Protein AF-A0AA89ALA4-F1 (afdb_monomer)

Foldseek 3Di:
DVVVVVVVVVVCVCLVVLVLLVVCCVVPVVCVPVPADDDPDPDPDDDDPDDPVVVVSVRSVRSSVVSNVVVVVVVVDDPDDQFPFWQAWLAFCDPPQQPPVLCPPPPPDDPDGDSHTDGVDDPDLVDDIDTDTDGDPDPDDPPPDPPQDQRQWDKDWDWAFPDPVPVPPCSVVNVPNDDDCVRTDTPDIDDIGGDDHD

Organism: NCBI:txid1293975

Radius of gyration: 23.89 Å; Cα contacts (8 Å, |Δi|>4): 200; chains: 1; bounding box: 53×40×68 Å

Structure (mmCIF, N/CA/C/O backbone):
data_AF-A0AA89ALA4-F1
#
_entry.id   AF-A0AA89ALA4-F1
#
loop_
_atom_site.group_PDB
_atom_site.id
_atom_site.type_symbol
_atom_site.label_atom_id
_atom_site.label_alt_id
_atom_site.label_comp_id
_atom_site.label_asym_id
_atom_site.label_entity_id
_atom_site.label_seq_id
_atom_site.pdbx_PDB_ins_code
_atom_site.Cartn_x
_atom_site.Cartn_y
_atom_site.Cartn_z
_atom_site.occupancy
_atom_site.B_iso_or_equiv
_atom_site.auth_seq_id
_atom_site.auth_comp_id
_atom_site.auth_asym_id
_atom_site.auth_atom_id
_atom_site.pdbx_PDB_model_num
ATOM 1 N N . MET A 1 1 ? -27.689 23.279 36.473 1.00 52.69 1 MET A N 1
ATOM 2 C CA . MET A 1 1 ? -27.572 21.815 36.695 1.00 52.69 1 MET A CA 1
ATOM 3 C C . MET A 1 1 ? -28.121 20.966 35.543 1.00 52.69 1 MET A C 1
ATOM 5 O O . MET A 1 1 ? -27.541 19.923 35.288 1.00 52.69 1 MET A O 1
ATOM 9 N N . LEU A 1 2 ? -29.149 21.403 34.801 1.00 54.41 2 LEU A N 1
ATOM 10 C CA . LEU A 1 2 ? -29.749 20.632 33.692 1.00 54.41 2 LEU A CA 1
ATOM 11 C C . LEU A 1 2 ? -28.808 20.348 32.497 1.00 54.41 2 LEU A C 1
ATOM 13 O O . LEU A 1 2 ? -28.824 19.237 31.977 1.00 54.41 2 LEU A O 1
ATOM 17 N N . CYS A 1 3 ? -27.930 21.285 32.103 1.00 57.34 3 CYS A N 1
ATOM 18 C CA . CYS A 1 3 ? -27.013 21.071 30.967 1.00 57.34 3 CYS A CA 1
ATOM 19 C C . CYS A 1 3 ? -26.032 19.906 31.167 1.00 57.34 3 CYS A C 1
ATOM 21 O O . CYS A 1 3 ? -25.772 19.161 30.230 1.00 57.34 3 CYS A O 1
ATOM 23 N N . ASN A 1 4 ? -25.500 19.719 32.379 1.00 58.22 4 ASN A N 1
ATOM 24 C CA . ASN A 1 4 ? -24.517 18.658 32.632 1.00 58.22 4 ASN A CA 1
ATOM 25 C C . ASN A 1 4 ? -25.150 17.265 32.568 1.00 58.22 4 ASN A C 1
ATOM 27 O O . ASN A 1 4 ? -24.532 16.319 32.091 1.00 58.22 4 ASN A O 1
ATOM 31 N N . TRP A 1 5 ? -26.402 17.152 33.010 1.00 59.03 5 TRP A N 1
ATOM 32 C CA . TRP A 1 5 ? -27.137 15.893 32.992 1.00 59.03 5 TRP A CA 1
ATOM 33 C C . TRP A 1 5 ? -27.499 15.469 31.565 1.00 59.03 5 TRP A C 1
ATOM 35 O O . TRP A 1 5 ? -27.373 14.299 31.206 1.00 59.03 5 TRP A O 1
ATOM 45 N N . PHE A 1 6 ? -27.865 16.442 30.727 1.00 65.38 6 PHE A N 1
ATOM 46 C CA . PHE A 1 6 ? -28.148 16.227 29.308 1.00 65.38 6 PHE A CA 1
ATOM 47 C C . PHE A 1 6 ? -26.895 15.818 28.514 1.00 65.38 6 PHE A C 1
ATOM 49 O O . PHE A 1 6 ? -26.939 14.914 27.685 1.00 65.38 6 PHE A O 1
ATOM 56 N N . LEU A 1 7 ? -25.743 16.433 28.804 1.00 67.12 7 LEU A N 1
ATOM 57 C CA . LEU A 1 7 ? -24.467 16.068 28.175 1.00 67.12 7 LEU A CA 1
ATOM 58 C C . LEU A 1 7 ? -23.991 14.667 28.587 1.00 67.12 7 LEU A C 1
ATOM 60 O O . LEU A 1 7 ? -23.498 13.914 27.747 1.00 67.12 7 LEU A O 1
ATOM 64 N N . LEU A 1 8 ? -24.169 14.294 29.858 1.00 70.94 8 LEU A N 1
ATOM 65 C CA . LEU A 1 8 ? -23.830 12.960 30.364 1.00 70.94 8 LEU A CA 1
ATOM 66 C C . LEU A 1 8 ? -24.700 11.868 29.732 1.00 70.94 8 LEU A C 1
ATOM 68 O O . LEU A 1 8 ? -24.173 10.846 29.296 1.00 70.94 8 LEU A O 1
ATOM 72 N N . THR A 1 9 ? -26.010 12.095 29.630 1.00 75.25 9 THR A N 1
ATOM 73 C CA . THR A 1 9 ? -26.940 11.140 29.001 1.00 75.25 9 THR A CA 1
ATOM 74 C C . THR A 1 9 ? -26.683 10.985 27.507 1.00 75.25 9 THR A C 1
ATOM 76 O O . THR A 1 9 ? -26.674 9.862 27.002 1.00 75.25 9 THR A O 1
ATOM 79 N N . LEU A 1 10 ? -26.386 12.080 26.802 1.00 78.44 10 LEU A N 1
ATOM 80 C CA . LEU A 1 10 ? -26.039 12.022 25.385 1.00 78.44 10 LEU A CA 1
ATOM 81 C C . LEU A 1 10 ? -24.727 11.261 25.157 1.00 78.44 10 LEU A C 1
ATOM 83 O O . LEU A 1 10 ? -24.666 10.384 24.298 1.00 78.44 10 LEU A O 1
ATOM 87 N N . ARG A 1 11 ? -23.692 11.534 25.962 1.00 83.38 11 ARG A N 1
ATOM 88 C CA . ARG A 1 11 ? -22.419 10.803 25.893 1.00 83.38 11 ARG A CA 1
ATOM 89 C C . ARG A 1 11 ? -22.619 9.308 26.141 1.00 83.38 11 ARG A C 1
ATOM 91 O O . ARG A 1 11 ? -22.079 8.498 25.392 1.00 83.38 11 ARG A O 1
ATOM 98 N N . PHE A 1 12 ? -23.416 8.947 27.145 1.00 85.81 12 PHE A N 1
ATOM 99 C CA . PHE A 1 12 ? -23.717 7.549 27.445 1.00 85.81 12 PHE A CA 1
ATOM 100 C C . PHE A 1 12 ? -24.392 6.856 26.255 1.00 85.81 12 PHE A C 1
ATOM 102 O O . PHE A 1 12 ? -23.949 5.794 25.831 1.00 85.81 12 PHE A O 1
ATOM 109 N N . ALA A 1 13 ? -25.400 7.492 25.652 1.00 85.44 13 ALA A N 1
ATOM 110 C CA . ALA A 1 13 ? -26.081 6.960 24.475 1.00 85.44 13 ALA A CA 1
ATOM 111 C C . ALA A 1 13 ? -25.138 6.799 23.269 1.00 85.44 13 ALA A C 1
ATOM 113 O O . ALA A 1 13 ? -25.215 5.799 22.558 1.00 85.44 13 ALA A O 1
ATOM 114 N N . VAL A 1 14 ? -24.225 7.745 23.040 1.00 85.88 14 VAL A N 1
ATOM 115 C CA . VAL A 1 14 ? -23.253 7.680 21.935 1.00 85.88 14 VAL A CA 1
ATOM 116 C C . VAL A 1 14 ? -22.287 6.501 22.100 1.00 85.88 14 VAL A C 1
ATOM 118 O O . VAL A 1 14 ? -22.001 5.803 21.123 1.00 85.88 14 VAL A O 1
ATOM 121 N N . ILE A 1 15 ? -21.796 6.277 23.322 1.00 88.81 15 ILE A N 1
ATOM 122 C CA . ILE A 1 15 ? -20.853 5.199 23.652 1.00 88.81 15 ILE A CA 1
ATOM 123 C C . ILE A 1 15 ? -21.559 3.842 23.612 1.00 88.81 15 ILE A C 1
ATOM 125 O O . ILE A 1 15 ? -21.106 2.946 22.903 1.00 88.81 15 ILE A O 1
ATOM 129 N N . ALA A 1 16 ? -22.702 3.715 24.292 1.00 88.25 16 ALA A N 1
ATOM 130 C CA . ALA A 1 16 ? -23.463 2.470 24.382 1.00 88.25 16 ALA A CA 1
ATOM 131 C C . ALA A 1 16 ? -23.904 1.941 23.008 1.00 88.25 16 ALA A C 1
ATOM 133 O O . ALA A 1 16 ? -23.907 0.737 22.779 1.00 88.25 16 ALA A O 1
ATOM 134 N N . ASN A 1 17 ? -24.240 2.840 22.077 1.00 88.50 17 ASN A N 1
ATOM 135 C CA . ASN A 1 17 ? -24.644 2.466 20.719 1.00 88.50 17 ASN A CA 1
ATOM 136 C C . ASN A 1 17 ? -23.465 2.328 19.737 1.00 88.50 17 ASN A C 1
ATOM 138 O O . ASN A 1 17 ? -23.681 2.049 18.558 1.00 88.50 17 ASN A O 1
ATOM 142 N N . GLY A 1 18 ? -22.221 2.552 20.175 1.00 87.88 18 GLY A N 1
ATOM 143 C CA . GLY A 1 18 ? -21.037 2.419 19.323 1.00 87.88 18 GLY A CA 1
ATOM 144 C C . GLY A 1 18 ? -21.030 3.361 18.112 1.00 87.88 18 GLY A C 1
ATOM 145 O O . GLY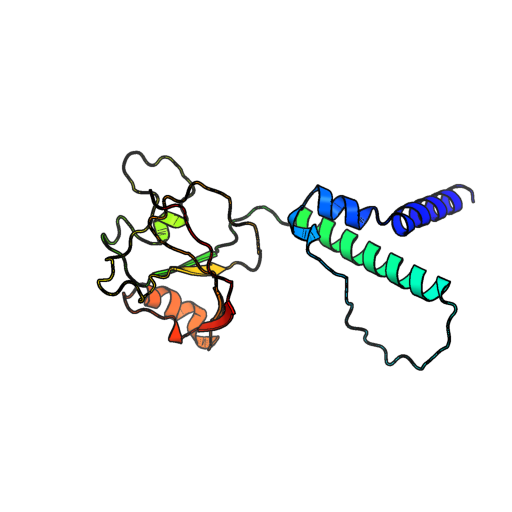 A 1 18 ? -20.494 3.011 17.058 1.00 87.88 18 GLY A O 1
ATOM 146 N N . LEU A 1 19 ? -21.621 4.556 18.227 1.00 89.19 19 LEU A N 1
ATOM 147 C CA . LEU A 1 19 ? -21.852 5.440 17.074 1.00 89.19 19 LEU A CA 1
ATOM 148 C C . LEU A 1 19 ? -20.558 5.857 16.361 1.00 89.19 19 LEU A C 1
ATOM 150 O O . LEU A 1 19 ? -20.543 5.962 15.139 1.00 89.19 19 LEU A O 1
ATOM 154 N N . CYS A 1 20 ? -19.451 6.044 17.087 1.00 87.75 20 CYS A N 1
ATOM 155 C CA . CYS A 1 20 ? -18.155 6.358 16.471 1.00 87.75 20 CYS A CA 1
ATOM 156 C C . CYS A 1 20 ? -17.636 5.220 15.584 1.00 87.75 20 CYS A C 1
ATOM 158 O O . CYS A 1 20 ? -17.126 5.486 14.499 1.00 87.75 20 CYS A O 1
ATOM 160 N N . LYS A 1 21 ? -17.831 3.958 15.989 1.00 89.44 21 LYS A N 1
ATOM 161 C CA . LYS A 1 21 ? -17.488 2.792 15.163 1.00 89.44 21 LYS A CA 1
ATOM 162 C C . LYS A 1 21 ? -18.334 2.758 13.892 1.00 89.44 21 LYS A C 1
ATOM 164 O O . LYS A 1 21 ? -17.796 2.591 12.801 1.00 89.44 21 LYS A O 1
ATOM 169 N N . GLN A 1 22 ? -19.642 2.980 14.023 1.00 90.19 22 GLN A N 1
ATOM 170 C CA . GLN A 1 22 ? -20.555 3.029 12.878 1.00 90.19 22 GLN A CA 1
ATOM 171 C C . GLN A 1 22 ? -20.205 4.166 11.910 1.00 90.19 22 GLN A C 1
ATOM 173 O O . GLN A 1 22 ? -20.208 3.965 10.699 1.00 90.19 22 GLN A O 1
ATOM 178 N N . LEU A 1 23 ? -19.863 5.348 12.428 1.00 88.69 23 LEU A N 1
ATOM 179 C CA . LEU A 1 23 ? -19.419 6.482 11.617 1.00 88.69 23 LEU A CA 1
ATOM 180 C C . LEU A 1 23 ? -18.110 6.178 10.881 1.00 88.69 23 LEU A C 1
ATOM 182 O O . LEU A 1 23 ? -18.029 6.452 9.685 1.00 88.69 23 LEU A O 1
ATOM 186 N N . CYS A 1 24 ? -17.126 5.571 11.551 1.00 85.75 24 CYS A N 1
ATOM 187 C CA . CYS A 1 24 ? -15.893 5.109 10.913 1.00 85.75 24 CYS A CA 1
ATOM 188 C C . CYS A 1 24 ? -16.178 4.158 9.758 1.00 85.75 24 CYS A C 1
ATOM 190 O O . CYS A 1 24 ? -15.745 4.421 8.647 1.00 85.75 24 CYS A O 1
ATOM 192 N N . VAL A 1 25 ? -16.958 3.103 9.990 1.00 86.50 25 VAL A N 1
ATOM 193 C CA . VAL A 1 25 ? -17.310 2.121 8.955 1.00 86.50 25 VAL A CA 1
ATOM 194 C C . VAL A 1 25 ? -18.096 2.759 7.805 1.00 86.50 25 VAL A C 1
ATOM 196 O O . VAL A 1 25 ? -17.868 2.433 6.645 1.00 86.50 25 VAL A O 1
ATOM 199 N N . LYS A 1 26 ? -18.998 3.700 8.099 1.00 87.50 26 LYS A N 1
ATOM 200 C CA . LYS A 1 26 ? -19.801 4.380 7.076 1.00 87.50 26 LYS A CA 1
ATOM 201 C C . LYS A 1 26 ? -18.958 5.263 6.153 1.00 87.50 26 LYS A C 1
ATOM 203 O O . LYS A 1 26 ? -19.232 5.310 4.959 1.00 87.50 26 LYS A O 1
ATOM 208 N N . TYR A 1 27 ? -17.981 5.988 6.697 1.00 81.88 27 TYR A N 1
ATOM 209 C CA . TYR A 1 27 ? -17.092 6.851 5.908 1.00 81.88 27 TYR A CA 1
ATOM 210 C C . TYR A 1 27 ? -15.905 6.090 5.304 1.00 81.88 27 TYR A C 1
ATOM 212 O O . TYR A 1 27 ? -15.392 6.489 4.264 1.00 81.88 27 TYR A O 1
ATOM 220 N N . PHE A 1 28 ? -15.486 5.002 5.947 1.00 81.56 28 PHE A N 1
ATOM 221 C CA . PHE A 1 28 ? -14.313 4.203 5.607 1.00 81.56 28 PHE A CA 1
ATOM 222 C C . PHE A 1 28 ? -14.686 2.704 5.651 1.00 81.56 28 PHE A C 1
ATOM 224 O O . PHE A 1 28 ? -14.378 2.015 6.633 1.00 81.56 28 PHE A O 1
ATOM 231 N N . PRO A 1 29 ? -15.370 2.177 4.613 1.00 80.25 29 PRO A N 1
ATOM 232 C CA . PRO A 1 29 ? -15.915 0.812 4.600 1.00 80.25 29 PRO A CA 1
ATOM 233 C C . PRO A 1 29 ? -14.886 -0.299 4.841 1.00 80.25 29 PRO A C 1
ATOM 235 O O . PRO A 1 29 ? -15.217 -1.356 5.368 1.00 80.25 29 PRO A O 1
ATOM 238 N N . GLN A 1 30 ? -13.616 -0.064 4.520 1.00 74.38 30 GLN A N 1
ATOM 239 C CA . GLN A 1 30 ? -12.524 -1.008 4.756 1.00 74.38 30 GLN A CA 1
ATOM 240 C C . GLN A 1 30 ? -12.252 -1.277 6.246 1.00 74.38 30 GLN A C 1
ATOM 242 O O . GLN A 1 30 ? -11.673 -2.306 6.590 1.00 74.38 30 GLN A O 1
ATOM 247 N N . LEU A 1 31 ? -12.695 -0.394 7.148 1.00 80.19 31 LEU A N 1
ATOM 248 C CA . LEU A 1 31 ? -12.539 -0.587 8.593 1.00 80.19 31 LEU A CA 1
ATOM 249 C C . LEU A 1 31 ? -13.472 -1.664 9.166 1.00 80.19 31 LEU A C 1
ATOM 251 O O . LEU A 1 31 ? -13.336 -2.012 10.336 1.00 80.19 31 LEU A O 1
ATOM 255 N N . VAL A 1 32 ? -14.384 -2.232 8.368 1.00 81.31 32 VAL A N 1
ATOM 256 C CA . VAL A 1 32 ? -15.235 -3.367 8.781 1.00 81.31 32 VAL A CA 1
ATOM 257 C C . VAL A 1 32 ? -14.406 -4.572 9.235 1.00 81.31 32 VAL A C 1
ATOM 259 O O . VAL A 1 32 ? -14.839 -5.310 10.115 1.00 81.31 32 VAL A O 1
ATOM 262 N N . VAL A 1 33 ? -13.206 -4.753 8.675 1.00 78.81 33 VAL A N 1
ATOM 263 C CA . VAL A 1 33 ? -12.320 -5.893 8.975 1.00 78.81 33 VAL A CA 1
ATOM 264 C C . VAL A 1 33 ? -11.640 -5.762 10.349 1.00 78.81 33 VAL A C 1
ATOM 266 O O . VAL A 1 33 ? -11.074 -6.727 10.859 1.00 78.81 33 VAL A O 1
ATOM 269 N N . VAL A 1 34 ? -11.701 -4.590 10.992 1.00 78.62 34 VAL A N 1
ATOM 270 C CA . VAL A 1 34 ? -11.081 -4.370 12.306 1.00 78.62 34 VAL A CA 1
ATOM 271 C C . VAL A 1 34 ? -11.824 -5.172 13.380 1.00 78.62 34 VAL A C 1
ATOM 273 O O . VAL A 1 34 ? -12.927 -4.820 13.800 1.00 78.62 34 VAL A O 1
ATOM 276 N N . ALA A 1 35 ? -11.187 -6.251 13.846 1.00 75.31 35 ALA A N 1
ATOM 277 C CA . ALA A 1 35 ? -11.765 -7.186 14.812 1.00 75.31 35 ALA A CA 1
ATOM 278 C C . ALA A 1 35 ? -11.919 -6.594 16.226 1.00 75.31 35 ALA A C 1
ATOM 280 O O . ALA A 1 35 ? -12.850 -6.954 16.944 1.00 75.31 35 ALA A O 1
ATOM 281 N N . GLY A 1 36 ? -11.044 -5.668 16.629 1.00 76.38 36 GLY A N 1
ATOM 282 C CA . GLY A 1 36 ? -11.098 -5.050 17.953 1.00 76.38 36 GLY A CA 1
ATOM 283 C C . GLY A 1 36 ? -9.983 -4.037 18.192 1.00 76.38 36 GLY A C 1
ATOM 284 O O . GLY A 1 36 ? -9.043 -3.933 17.404 1.00 76.38 36 GLY A O 1
ATOM 285 N N . VAL A 1 37 ? -10.105 -3.282 19.284 1.00 80.00 37 VAL A N 1
ATOM 286 C CA . VAL A 1 37 ? -9.110 -2.301 19.729 1.00 80.00 37 VAL A CA 1
ATOM 287 C C . VAL A 1 37 ? -8.314 -2.892 20.888 1.00 80.00 37 VAL A C 1
ATOM 289 O O . VAL A 1 37 ? -8.881 -3.291 21.905 1.00 80.00 37 VAL A O 1
ATOM 292 N N . VAL A 1 38 ? -6.990 -2.909 20.749 1.00 80.38 38 VAL A N 1
ATOM 293 C CA . VAL A 1 38 ? -6.069 -3.302 21.819 1.00 80.38 38 VAL A CA 1
ATOM 294 C C . VAL A 1 38 ? -5.254 -2.079 22.209 1.00 80.38 38 VAL A C 1
ATOM 296 O O . VAL A 1 38 ? -4.544 -1.518 21.378 1.00 80.38 38 VAL A O 1
ATOM 299 N N . GLU A 1 39 ? -5.352 -1.661 23.469 1.00 71.12 39 GLU A N 1
ATOM 300 C CA . GLU A 1 39 ? -4.447 -0.655 24.024 1.00 71.12 39 GLU A CA 1
ATOM 301 C C . GLU A 1 39 ? -3.301 -1.354 24.761 1.00 71.12 39 GLU A C 1
ATOM 303 O O . GLU A 1 39 ? -3.563 -2.233 25.586 1.00 71.12 39 GLU A O 1
ATOM 308 N N . PRO A 1 40 ? -2.033 -0.988 24.500 1.00 59.84 40 PRO A N 1
ATOM 309 C CA . PRO A 1 40 ? -0.915 -1.475 25.290 1.00 59.84 40 PRO A CA 1
ATOM 310 C C . PRO A 1 40 ? -1.018 -0.875 26.697 1.00 59.84 40 PRO A C 1
ATOM 312 O O . PRO A 1 40 ? -0.666 0.279 26.936 1.00 59.84 40 PRO A O 1
ATOM 315 N N . SER A 1 41 ? -1.561 -1.645 27.637 1.00 57.44 41 SER A N 1
ATOM 316 C CA . SER A 1 41 ? -1.723 -1.226 29.026 1.00 57.44 41 SER A CA 1
ATOM 317 C C . SER A 1 41 ? -0.357 -1.045 29.695 1.00 57.44 41 SER A C 1
ATOM 319 O O . SER A 1 41 ? 0.413 -1.996 29.812 1.00 57.44 41 SER A O 1
ATOM 321 N N . SER A 1 42 ? -0.070 0.148 30.219 1.00 48.28 42 SER A N 1
ATOM 322 C CA . SER A 1 42 ? 1.090 0.418 31.085 1.00 48.28 42 SER A CA 1
ATOM 323 C C . SER A 1 42 ? 0.867 0.014 32.552 1.00 48.28 42 SER A C 1
ATOM 325 O O . SER A 1 42 ? 1.581 0.475 33.444 1.00 48.28 42 SER A O 1
ATOM 327 N N . ARG A 1 43 ? -0.105 -0.859 32.840 1.00 47.06 43 ARG A N 1
ATOM 328 C CA . ARG A 1 43 ? -0.464 -1.251 34.205 1.00 47.06 43 ARG A CA 1
ATOM 329 C C . ARG A 1 43 ? -0.452 -2.766 34.371 1.00 47.06 43 ARG A C 1
ATOM 331 O O . ARG A 1 43 ? -1.156 -3.488 33.677 1.00 47.06 43 ARG A O 1
ATOM 338 N N . LYS A 1 44 ? 0.385 -3.230 35.304 1.00 50.66 44 LYS A N 1
ATOM 339 C CA . LYS A 1 44 ? 0.240 -4.533 35.959 1.00 50.66 44 LYS A CA 1
ATOM 340 C C . LYS A 1 44 ? -1.066 -4.482 36.744 1.00 50.66 44 LYS A C 1
ATOM 342 O O . LYS A 1 44 ? -1.074 -3.893 37.822 1.00 50.66 44 LYS A O 1
ATOM 347 N N . ASP A 1 45 ? -2.131 -5.074 36.227 1.00 43.56 45 ASP A N 1
ATOM 348 C CA . ASP A 1 45 ? -3.364 -5.179 36.995 1.00 43.56 45 ASP A CA 1
ATOM 349 C C . ASP A 1 45 ? -3.369 -6.490 37.782 1.00 43.56 45 ASP A C 1
ATOM 351 O O . ASP A 1 45 ? -3.410 -7.603 37.255 1.00 43.56 45 ASP A O 1
ATOM 355 N N . SER A 1 46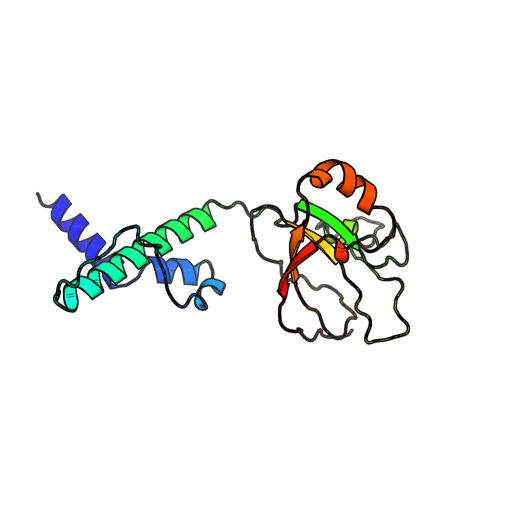 ? -3.252 -6.309 39.095 1.00 43.09 46 SER A N 1
ATOM 356 C CA . SER A 1 46 ? -3.731 -7.225 40.116 1.00 43.09 46 SER A CA 1
ATOM 357 C C . SER A 1 46 ? -5.160 -7.659 39.805 1.00 43.09 46 SER A C 1
ATOM 359 O O . SER A 1 46 ? -5.999 -6.842 39.435 1.00 43.09 46 SER A O 1
ATOM 361 N N . VAL A 1 47 ? -5.421 -8.950 39.997 1.00 46.81 47 VAL A N 1
ATOM 362 C CA . VAL A 1 47 ? -6.726 -9.594 39.835 1.00 46.81 47 VAL A CA 1
ATOM 363 C C . VAL A 1 47 ? -7.719 -9.000 40.841 1.00 46.81 47 VAL A C 1
ATOM 365 O O . VAL A 1 47 ? -7.855 -9.496 41.956 1.00 46.81 47 VAL A O 1
ATOM 368 N N . GLU A 1 48 ? -8.408 -7.923 40.468 1.00 49.38 48 GLU A N 1
ATOM 369 C CA . GLU A 1 48 ? -9.633 -7.498 41.143 1.00 49.38 48 GLU A CA 1
ATOM 370 C C . GLU A 1 48 ? -10.831 -8.084 40.396 1.00 49.38 48 GLU A C 1
ATOM 372 O O . GLU A 1 48 ? -11.071 -7.809 39.220 1.00 49.38 48 GLU A O 1
ATOM 377 N N . ILE A 1 49 ? -11.576 -8.931 41.105 1.00 51.31 49 ILE A N 1
ATOM 378 C CA . ILE A 1 49 ? -12.829 -9.548 40.670 1.00 51.31 49 ILE A CA 1
ATOM 379 C C . ILE A 1 49 ? -13.883 -8.432 40.581 1.00 51.31 49 ILE A C 1
ATOM 381 O O . ILE A 1 49 ? -14.599 -8.140 41.537 1.00 51.31 49 ILE A O 1
ATOM 385 N N . GLY A 1 50 ? -13.916 -7.738 39.445 1.00 52.50 50 GLY A N 1
ATOM 386 C CA . GLY A 1 50 ? -14.887 -6.695 39.132 1.00 52.50 50 GLY A CA 1
ATOM 387 C C . GLY A 1 50 ? -16.153 -7.255 38.478 1.00 52.50 50 GLY A C 1
ATOM 388 O O . GLY A 1 50 ? -16.103 -8.207 37.705 1.00 52.50 50 GLY A O 1
ATOM 389 N N . SER A 1 51 ? -17.299 -6.637 38.776 1.00 57.78 51 SER A N 1
ATOM 390 C CA . SER A 1 51 ? -18.598 -6.900 38.132 1.00 57.78 51 SER A CA 1
ATOM 391 C C . SER A 1 51 ? -18.513 -6.813 36.597 1.00 57.78 51 SER A C 1
ATOM 393 O O . SER A 1 51 ? -18.009 -5.815 36.078 1.00 57.78 51 SER A O 1
ATOM 395 N N . SER A 1 52 ? -19.062 -7.817 35.891 1.00 64.00 52 SER A N 1
ATOM 396 C CA . SER A 1 52 ? -19.112 -7.936 34.412 1.00 64.00 52 SER A CA 1
ATOM 397 C C . SER A 1 52 ? -19.460 -6.616 33.718 1.00 64.00 52 SER A C 1
ATOM 399 O O . SER A 1 52 ? -1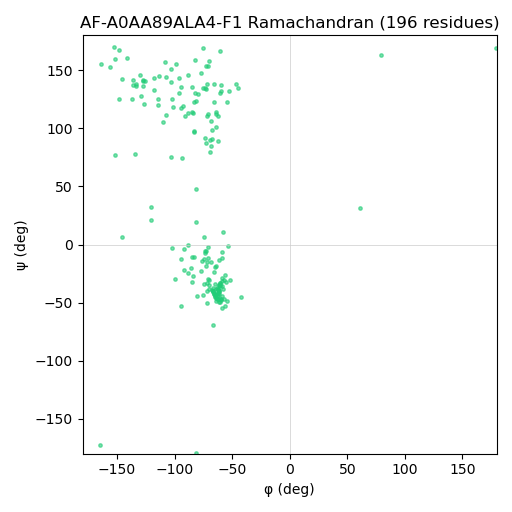8.766 -6.164 32.812 1.00 64.00 52 SER A O 1
ATOM 401 N N . THR A 1 53 ? -20.474 -5.926 34.244 1.00 66.94 53 THR A N 1
ATOM 402 C CA . THR A 1 53 ? -21.008 -4.669 33.704 1.00 66.94 53 THR A CA 1
ATOM 403 C C . THR A 1 53 ? -19.985 -3.528 33.667 1.00 66.94 53 THR A C 1
ATOM 405 O O . THR A 1 53 ? -20.030 -2.675 32.784 1.00 66.94 53 THR A O 1
ATOM 408 N N . ARG A 1 54 ? -19.056 -3.477 34.634 1.00 71.25 54 ARG A N 1
ATOM 409 C CA . ARG A 1 54 ? -18.036 -2.419 34.702 1.00 71.25 54 ARG A CA 1
ATOM 410 C C . ARG A 1 54 ? -16.945 -2.643 33.658 1.00 71.25 54 ARG A 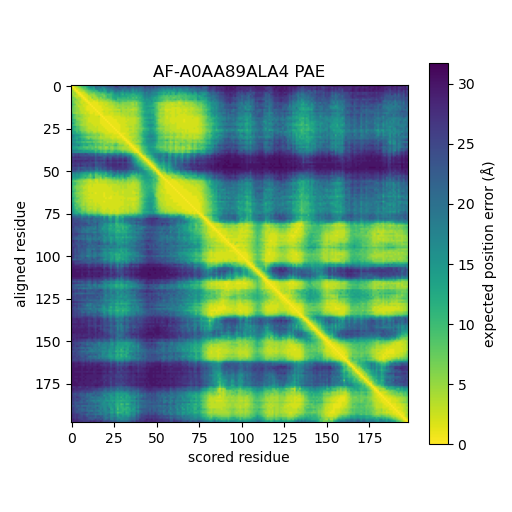C 1
ATOM 412 O O . ARG A 1 54 ? -16.578 -1.698 32.969 1.00 71.25 54 ARG A O 1
ATOM 419 N N . MET A 1 55 ? -16.484 -3.887 33.512 1.00 72.75 55 MET A N 1
ATOM 420 C CA . MET A 1 55 ? -15.524 -4.257 32.468 1.00 72.75 55 MET A CA 1
ATOM 421 C C . MET A 1 55 ? -16.097 -4.024 31.064 1.00 72.75 55 MET A C 1
ATOM 423 O O . MET A 1 55 ? -15.401 -3.496 30.201 1.00 72.75 55 MET A O 1
ATOM 427 N N . GLU A 1 56 ? -17.370 -4.356 30.838 1.00 81.62 56 GLU A N 1
ATOM 428 C CA . GLU A 1 56 ? -18.056 -4.104 29.563 1.00 81.62 56 GLU A CA 1
ATOM 429 C C . GLU A 1 56 ? -18.121 -2.608 29.224 1.00 81.62 56 GLU A C 1
ATOM 431 O O . GLU A 1 56 ? -17.839 -2.215 28.091 1.00 81.62 56 GLU A O 1
ATOM 436 N N . TRP A 1 57 ? -18.425 -1.753 30.205 1.00 85.00 57 TRP A N 1
ATOM 437 C CA . TRP A 1 57 ? -18.447 -0.307 29.988 1.00 85.00 57 TRP A CA 1
ATOM 438 C C . TRP A 1 57 ? -17.058 0.259 29.664 1.00 85.00 57 TRP A C 1
ATOM 440 O O . TRP A 1 57 ? -16.917 1.056 28.738 1.00 85.00 57 TRP A O 1
ATOM 450 N N . GLU A 1 58 ? -16.015 -0.191 30.365 1.00 85.06 58 GLU A N 1
ATOM 451 C CA . GLU A 1 58 ? -14.627 0.215 30.101 1.00 85.06 58 GLU A CA 1
ATOM 452 C C . GLU A 1 58 ? -14.163 -0.186 28.686 1.00 85.06 58 GLU A C 1
ATOM 454 O O . GLU A 1 58 ? -13.424 0.559 28.036 1.00 85.06 58 GLU A O 1
ATOM 459 N N . VAL A 1 59 ? -14.629 -1.331 28.169 1.00 85.06 59 VAL A N 1
ATOM 460 C CA . VAL A 1 59 ? -14.409 -1.738 26.770 1.00 85.06 59 VAL A CA 1
ATOM 461 C C . VAL A 1 59 ? -15.088 -0.769 25.804 1.00 85.06 59 VAL A C 1
ATOM 463 O O . VAL A 1 59 ? -14.437 -0.287 24.877 1.00 85.06 59 VAL A O 1
ATOM 466 N N . LEU A 1 60 ? -16.364 -0.444 26.031 1.00 87.38 60 LEU A N 1
ATOM 467 C CA . LEU A 1 60 ? -17.119 0.468 25.167 1.00 87.38 60 LEU A CA 1
ATOM 468 C C . LEU A 1 60 ? -16.517 1.878 25.145 1.00 87.38 60 LEU A C 1
ATOM 470 O O . LEU A 1 60 ? -16.445 2.499 24.084 1.00 87.38 60 LEU A O 1
ATOM 474 N N . GLU A 1 61 ? -16.050 2.384 26.288 1.00 87.75 61 GLU A N 1
ATOM 475 C CA . GLU A 1 61 ? -15.379 3.684 26.360 1.00 87.75 61 GLU A CA 1
ATOM 476 C C . GLU A 1 61 ? -14.050 3.695 25.598 1.00 87.75 61 GLU A C 1
ATOM 478 O O . GLU A 1 61 ? -13.773 4.654 24.867 1.00 87.75 61 GLU A O 1
ATOM 483 N N . ARG A 1 62 ? -13.243 2.632 25.727 1.00 88.12 62 ARG A N 1
ATOM 484 C CA . ARG A 1 62 ? -11.994 2.482 24.964 1.00 88.12 62 ARG A CA 1
ATOM 485 C C . ARG A 1 62 ? -12.250 2.435 23.468 1.00 88.12 62 ARG A C 1
ATOM 487 O O . ARG A 1 62 ? -11.624 3.192 22.727 1.00 88.12 62 ARG A O 1
ATOM 494 N N . ASP A 1 63 ? -13.182 1.597 23.029 1.00 88.31 63 ASP A N 1
ATOM 495 C CA . ASP A 1 63 ? -13.545 1.484 21.619 1.00 88.31 63 ASP A CA 1
ATOM 496 C C . ASP A 1 63 ? -14.043 2.830 21.090 1.00 88.31 63 ASP A C 1
ATOM 498 O O . ASP A 1 63 ? -13.562 3.315 20.066 1.00 88.31 63 ASP A O 1
ATOM 502 N N . HIS A 1 64 ? -14.952 3.488 21.815 1.00 91.06 64 HIS A N 1
ATOM 503 C CA . HIS A 1 64 ? -15.447 4.810 21.446 1.00 91.06 64 HIS A CA 1
ATOM 504 C C . HIS A 1 64 ? -14.305 5.817 21.258 1.00 91.06 64 HIS A C 1
ATOM 506 O O . HIS A 1 64 ? -14.260 6.486 20.223 1.00 91.06 64 HIS A O 1
ATOM 512 N N . ARG A 1 65 ? -13.365 5.896 22.211 1.00 89.75 65 ARG A N 1
ATOM 513 C CA . ARG A 1 65 ? -12.201 6.791 22.127 1.00 89.75 65 ARG A CA 1
ATOM 514 C C . ARG A 1 65 ? -11.337 6.470 20.911 1.00 89.75 65 ARG A C 1
ATOM 516 O O . ARG A 1 65 ? -11.015 7.373 20.145 1.00 89.75 65 ARG A O 1
ATOM 523 N N . ALA A 1 66 ? -10.991 5.203 20.712 1.00 89.25 66 ALA A N 1
ATOM 524 C CA . ALA A 1 66 ? -10.138 4.779 19.610 1.00 89.25 66 ALA A CA 1
ATOM 525 C C . ALA A 1 66 ? -10.773 5.063 18.243 1.00 89.25 66 ALA A C 1
ATOM 527 O O . ALA A 1 66 ? -10.125 5.662 17.386 1.00 89.25 66 ALA A O 1
ATOM 528 N N . TYR A 1 67 ? -12.051 4.721 18.045 1.00 89.31 67 TYR A N 1
ATOM 529 C CA . TYR A 1 67 ? -12.754 5.014 16.793 1.00 89.31 67 TYR A CA 1
ATOM 530 C C . TYR A 1 67 ? -12.951 6.517 16.577 1.00 89.31 67 TYR A C 1
ATOM 532 O O . TYR A 1 67 ? -12.816 6.977 15.448 1.00 89.31 67 TYR A O 1
ATOM 540 N N . ALA A 1 68 ? -13.223 7.304 17.622 1.00 88.81 68 ALA A N 1
ATOM 541 C CA . ALA A 1 68 ? -13.321 8.759 17.496 1.00 88.81 68 ALA A CA 1
ATOM 542 C C . ALA A 1 68 ? -11.982 9.386 17.065 1.00 88.81 68 ALA A C 1
ATOM 544 O O . ALA A 1 68 ? -11.950 10.179 16.122 1.00 88.81 68 ALA A O 1
ATOM 545 N N . CYS A 1 69 ? -10.875 8.987 17.701 1.00 86.31 69 CYS A N 1
ATOM 546 C CA . CYS A 1 69 ? -9.531 9.430 17.329 1.00 86.31 69 CYS A CA 1
ATOM 547 C C . CYS A 1 69 ? -9.164 8.994 15.906 1.00 86.31 69 CYS A C 1
ATOM 549 O O . CYS A 1 69 ? -8.664 9.806 15.130 1.00 86.31 69 CYS A O 1
ATOM 551 N N . LEU A 1 70 ? -9.457 7.743 15.540 1.00 85.75 70 LEU A N 1
ATOM 552 C CA . LEU A 1 70 ? -9.224 7.220 14.196 1.00 85.75 70 LEU A CA 1
ATOM 553 C C . LEU A 1 70 ? -10.019 8.003 13.146 1.00 85.75 70 LEU A C 1
ATOM 555 O O . LEU A 1 70 ? -9.451 8.414 12.140 1.00 85.75 70 LEU A O 1
ATOM 559 N N . PHE A 1 71 ? -11.306 8.262 13.389 1.00 86.31 71 PHE A N 1
ATOM 560 C CA . PHE A 1 71 ? -12.144 9.058 12.493 1.00 86.31 71 PHE A CA 1
ATOM 561 C C . PHE A 1 71 ? -11.560 10.450 12.264 1.00 86.31 71 PHE A C 1
ATOM 563 O O . PHE A 1 71 ? -11.480 10.916 11.128 1.00 86.31 71 PHE A O 1
ATOM 570 N N . GLN A 1 72 ? -11.155 11.117 13.347 1.00 85.12 72 GLN A N 1
ATOM 571 C CA . GLN A 1 72 ? -10.582 12.454 13.280 1.00 85.12 72 GLN A CA 1
ATOM 572 C C . GLN A 1 72 ? -9.249 12.452 12.532 1.00 85.12 72 GLN A C 1
ATOM 574 O O . GLN A 1 72 ? -9.044 13.320 11.688 1.00 85.12 72 GLN A O 1
ATOM 579 N N . ALA A 1 73 ? -8.384 11.469 12.792 1.00 80.31 73 ALA A N 1
ATOM 580 C CA . ALA A 1 73 ? -7.132 11.302 12.067 1.00 80.31 73 ALA A CA 1
ATOM 581 C C . ALA A 1 73 ? -7.404 11.109 10.572 1.00 80.31 73 ALA A C 1
ATOM 583 O O . ALA A 1 73 ? -6.930 11.901 9.766 1.00 80.31 73 ALA A O 1
ATOM 584 N N . LEU A 1 74 ? -8.241 10.137 10.199 1.00 77.44 74 LEU A N 1
ATOM 585 C CA . LEU A 1 74 ? -8.576 9.839 8.803 1.00 77.44 74 LEU A CA 1
ATOM 586 C C . LEU A 1 74 ? -9.243 11.011 8.074 1.00 77.44 74 LEU A C 1
ATOM 588 O O . LEU A 1 74 ? -9.026 11.178 6.880 1.00 77.44 74 LEU A O 1
ATOM 592 N N . LYS A 1 75 ? -10.034 11.837 8.769 1.00 79.25 75 LYS A N 1
ATOM 593 C CA . LYS A 1 75 ? -10.586 13.073 8.194 1.00 79.25 75 LYS A CA 1
ATOM 594 C C . LYS A 1 75 ? -9.564 14.196 8.052 1.00 79.25 75 LYS A C 1
ATOM 596 O O . LYS A 1 75 ? -9.707 15.014 7.150 1.00 79.25 75 LYS A O 1
ATOM 601 N N . ALA A 1 76 ? -8.606 14.288 8.970 1.00 74.38 76 ALA A N 1
ATOM 602 C CA . ALA A 1 76 ? -7.540 15.283 8.920 1.00 74.38 76 ALA A CA 1
ATOM 603 C C . ALA A 1 76 ? -6.450 14.911 7.904 1.00 74.38 76 ALA A C 1
ATOM 605 O O . ALA A 1 76 ? -5.742 15.795 7.424 1.00 74.38 76 ALA A O 1
ATOM 606 N N . PHE A 1 77 ? -6.325 13.626 7.559 1.00 64.94 77 PHE A N 1
ATOM 607 C CA . PHE A 1 77 ? -5.474 13.174 6.468 1.00 64.94 77 PHE A CA 1
ATOM 608 C C . PHE A 1 77 ? -5.979 13.765 5.148 1.00 64.94 77 PHE A C 1
ATOM 610 O O . PHE A 1 77 ? -7.040 13.399 4.642 1.00 64.94 77 PHE A O 1
ATOM 617 N N . ALA A 1 78 ? -5.200 14.687 4.582 1.00 58.03 78 ALA A N 1
ATOM 618 C CA . ALA A 1 78 ? -5.373 15.080 3.195 1.00 58.03 78 ALA A CA 1
ATOM 619 C C . ALA A 1 78 ? -5.179 13.837 2.313 1.00 58.03 78 ALA A C 1
ATOM 621 O O . ALA A 1 78 ? -4.272 13.039 2.555 1.00 58.03 78 ALA A O 1
ATOM 622 N N . VAL A 1 79 ? -6.032 13.669 1.299 1.00 56.28 79 VAL A N 1
ATOM 623 C CA . VAL A 1 79 ? -5.799 12.697 0.223 1.00 56.28 79 VAL A CA 1
ATOM 624 C C . VAL A 1 79 ? -4.623 13.227 -0.596 1.00 56.28 79 VAL A C 1
ATOM 626 O O . VAL A 1 79 ? -4.802 13.914 -1.595 1.00 56.28 79 VAL A O 1
ATOM 629 N N . THR A 1 80 ? -3.418 13.014 -0.090 1.00 55.88 80 THR A N 1
ATOM 630 C CA . THR A 1 80 ? -2.167 13.181 -0.823 1.00 55.88 80 THR A CA 1
ATOM 631 C C . THR A 1 80 ? -1.712 11.816 -1.309 1.00 55.88 80 THR A C 1
ATOM 633 O O . THR A 1 80 ? -2.067 10.794 -0.706 1.00 55.88 80 THR A O 1
ATOM 636 N N . ASP A 1 81 ? -0.917 11.805 -2.375 1.00 62.00 81 ASP A N 1
ATOM 637 C CA . ASP A 1 81 ? -0.323 10.587 -2.912 1.00 62.00 81 ASP A CA 1
ATOM 638 C C . ASP A 1 81 ? 0.443 9.849 -1.801 1.00 62.00 81 ASP A C 1
ATOM 640 O O . ASP A 1 81 ? 1.300 10.410 -1.113 1.00 62.00 81 ASP A O 1
ATOM 644 N N . CYS A 1 82 ? 0.064 8.591 -1.558 1.00 70.88 82 CYS A N 1
ATOM 645 C CA . CYS A 1 82 ? 0.700 7.726 -0.562 1.00 70.88 82 CYS A CA 1
ATOM 646 C C . CYS A 1 82 ? 2.083 7.245 -1.004 1.00 70.88 82 CYS A C 1
ATOM 648 O O . CYS A 1 82 ? 2.892 6.817 -0.180 1.00 70.88 82 CYS A O 1
ATOM 650 N N . ILE A 1 83 ? 2.349 7.340 -2.302 1.00 76.50 83 ILE A N 1
ATOM 651 C CA . ILE A 1 83 ? 3.625 7.037 -2.921 1.00 76.50 83 ILE A CA 1
ATOM 652 C C . ILE A 1 83 ? 4.421 8.339 -3.003 1.00 76.50 83 ILE A C 1
ATOM 654 O O . ILE A 1 83 ? 3.982 9.303 -3.623 1.00 76.50 83 ILE A O 1
ATOM 658 N N . ALA A 1 84 ? 5.575 8.370 -2.342 1.00 76.56 84 ALA A N 1
ATOM 659 C CA . ALA A 1 84 ? 6.475 9.516 -2.342 1.00 76.56 84 ALA A CA 1
ATOM 660 C C . ALA A 1 84 ? 7.332 9.553 -3.613 1.00 76.56 84 ALA A C 1
ATOM 662 O O . ALA A 1 84 ? 7.518 10.612 -4.211 1.00 76.56 84 ALA A O 1
ATOM 663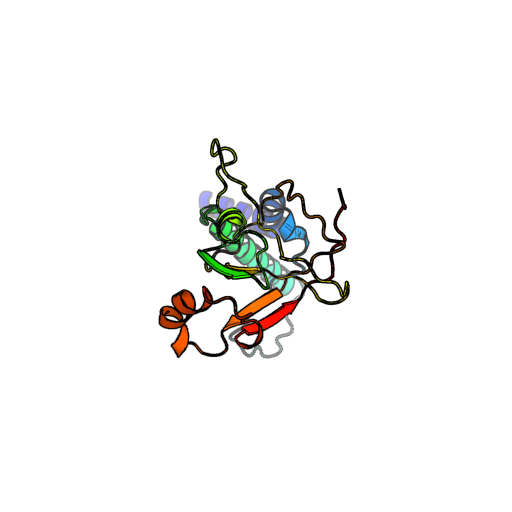 N N . ASP A 1 85 ? 7.862 8.399 -4.011 1.00 78.38 85 ASP A N 1
ATOM 664 C CA . ASP A 1 85 ? 8.842 8.281 -5.080 1.00 78.38 85 ASP A CA 1
ATOM 665 C C . ASP A 1 85 ? 8.845 6.883 -5.711 1.00 78.38 85 ASP A C 1
ATOM 667 O O . ASP A 1 85 ? 8.502 5.872 -5.093 1.00 78.38 85 ASP A O 1
ATOM 671 N N . THR A 1 86 ? 9.251 6.819 -6.979 1.00 84.00 86 THR A N 1
ATOM 672 C CA . THR A 1 86 ? 9.584 5.557 -7.641 1.00 84.00 86 THR A CA 1
ATOM 673 C C . THR A 1 86 ? 10.997 5.148 -7.257 1.00 84.00 86 THR A C 1
ATOM 675 O O . THR A 1 86 ? 11.936 5.904 -7.506 1.00 84.00 86 THR A O 1
ATOM 678 N N . VAL A 1 87 ? 11.161 3.950 -6.701 1.00 83.56 87 VAL A N 1
ATOM 679 C CA . VAL A 1 87 ? 12.471 3.474 -6.243 1.00 83.56 87 VAL A CA 1
ATOM 680 C C . VAL A 1 87 ? 13.147 2.644 -7.322 1.00 83.56 87 VAL A C 1
ATOM 682 O O . VAL A 1 87 ? 14.296 2.911 -7.663 1.00 83.56 87 VAL A O 1
ATOM 685 N N . ASN A 1 88 ? 12.466 1.620 -7.845 1.00 85.69 88 ASN A N 1
ATOM 686 C CA . ASN A 1 88 ? 13.076 0.696 -8.799 1.00 85.69 88 ASN A CA 1
ATOM 687 C C . ASN A 1 88 ? 12.022 -0.141 -9.545 1.00 85.69 88 ASN A C 1
ATOM 689 O O . ASN A 1 88 ? 10.934 -0.379 -9.025 1.00 85.69 88 ASN A O 1
ATOM 693 N N . ALA 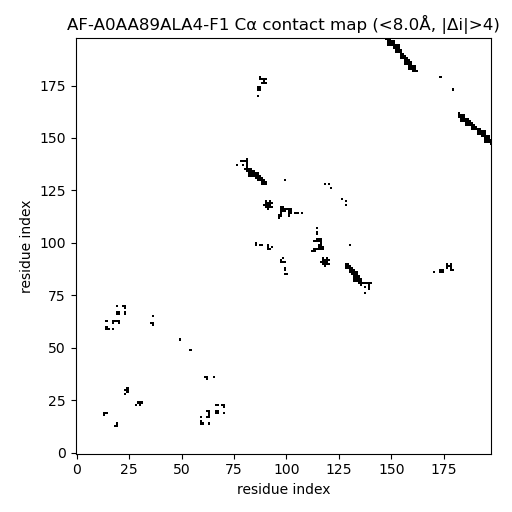A 1 89 ? 12.367 -0.621 -10.737 1.00 87.62 89 ALA A N 1
ATOM 694 C CA . ALA A 1 89 ? 11.605 -1.607 -11.495 1.00 87.62 89 ALA A CA 1
ATOM 695 C C . ALA A 1 89 ? 12.541 -2.756 -11.893 1.00 87.62 89 ALA A C 1
ATOM 697 O O . ALA A 1 89 ? 13.688 -2.504 -12.256 1.00 87.62 89 ALA A O 1
ATOM 698 N N . SER A 1 90 ? 12.057 -4.000 -11.853 1.00 87.50 90 SER A N 1
ATOM 699 C CA . SER A 1 90 ? 12.842 -5.198 -12.205 1.00 87.50 90 SER A CA 1
ATOM 700 C C . SER A 1 90 ? 13.385 -5.149 -13.622 1.00 87.50 90 SER A C 1
ATOM 702 O O . SER A 1 90 ? 14.512 -5.567 -13.879 1.00 87.50 90 SER A O 1
ATOM 704 N N . SER A 1 91 ? 12.582 -4.615 -14.534 1.00 87.25 91 SER A N 1
ATOM 705 C CA . SER A 1 91 ? 12.959 -4.324 -15.904 1.00 87.25 91 SER A CA 1
ATOM 706 C C . SER A 1 91 ? 12.116 -3.164 -16.432 1.00 87.25 91 SER A C 1
ATOM 708 O O . SER A 1 91 ? 11.174 -2.700 -15.789 1.00 87.25 91 SER A O 1
ATOM 710 N N . THR A 1 92 ? 12.472 -2.629 -17.592 1.00 87.06 92 THR A N 1
ATOM 711 C CA . THR A 1 92 ? 11.655 -1.645 -18.313 1.00 87.06 92 THR A CA 1
ATOM 712 C C . THR A 1 92 ? 11.903 -1.846 -19.797 1.00 87.06 92 THR A C 1
ATOM 714 O O . THR A 1 92 ? 13.068 -1.850 -20.190 1.00 87.06 92 THR A O 1
ATOM 717 N N . ASP A 1 93 ? 10.857 -2.054 -20.598 1.00 83.88 93 ASP A N 1
ATOM 718 C CA . ASP A 1 93 ? 11.010 -2.339 -22.034 1.00 83.88 93 ASP A CA 1
ATOM 719 C C . ASP A 1 93 ? 11.583 -1.130 -22.782 1.00 83.88 93 ASP A C 1
ATOM 721 O O . ASP A 1 93 ? 12.753 -1.109 -23.174 1.00 83.88 93 ASP A O 1
ATOM 725 N N . ARG A 1 94 ? 10.786 -0.062 -22.891 1.00 84.06 94 ARG A N 1
ATOM 726 C CA . ARG A 1 94 ? 11.167 1.172 -23.585 1.00 84.06 94 ARG A CA 1
ATOM 727 C C . ARG A 1 94 ? 11.528 2.267 -22.596 1.00 84.06 94 ARG A C 1
ATOM 729 O O . ARG A 1 94 ? 10.753 3.185 -22.362 1.00 84.06 94 ARG A O 1
ATOM 736 N N . TYR A 1 95 ? 12.707 2.180 -21.988 1.00 80.94 95 TYR A N 1
ATOM 737 C CA . TYR A 1 95 ? 13.199 3.262 -21.130 1.00 80.94 95 TYR A CA 1
ATOM 738 C C . TYR A 1 95 ? 13.632 4.483 -21.971 1.00 80.94 95 TYR A C 1
ATOM 740 O O . TYR A 1 95 ? 14.378 4.301 -22.936 1.00 80.94 95 TYR A O 1
ATOM 748 N N . PRO A 1 96 ? 13.248 5.726 -21.611 1.00 81.44 96 PRO A N 1
ATOM 749 C CA . PRO A 1 96 ? 12.437 6.129 -20.451 1.00 81.44 96 PRO A CA 1
ATOM 750 C C . PRO A 1 96 ? 10.919 6.214 -20.719 1.00 81.44 96 PRO A C 1
ATOM 752 O O . PRO A 1 96 ? 10.158 6.471 -19.784 1.00 81.44 96 PRO A O 1
ATOM 755 N N . ASP A 1 97 ? 10.481 6.004 -21.963 1.00 79.31 97 ASP A N 1
ATOM 756 C CA . ASP A 1 97 ? 9.104 6.208 -22.441 1.00 79.31 97 ASP A CA 1
ATOM 757 C C . ASP A 1 97 ? 8.037 5.387 -21.702 1.00 79.31 97 ASP A C 1
ATOM 759 O O . ASP A 1 97 ? 6.899 5.835 -21.599 1.00 79.31 97 ASP A O 1
ATOM 763 N N . GLU A 1 98 ? 8.393 4.216 -21.172 1.00 80.94 98 GLU A N 1
ATOM 764 C CA . GLU A 1 98 ? 7.525 3.305 -20.405 1.00 80.94 98 GLU A CA 1
ATOM 765 C C . GLU A 1 98 ? 8.074 3.065 -18.991 1.00 80.94 98 GLU A C 1
ATOM 767 O O . GLU A 1 98 ? 7.970 1.977 -18.425 1.00 80.94 98 GLU A O 1
ATOM 772 N N . SER A 1 99 ? 8.735 4.071 -18.420 1.00 83.88 99 SER A N 1
ATOM 773 C CA . SER A 1 99 ? 9.342 3.963 -17.095 1.00 83.88 99 SER A CA 1
ATOM 774 C C . SER A 1 99 ? 8.309 3.900 -15.965 1.00 83.88 99 SER A C 1
ATOM 776 O O . SER A 1 99 ? 7.187 4.394 -16.068 1.00 83.88 99 SER A O 1
ATOM 778 N N . ILE A 1 100 ? 8.730 3.356 -14.817 1.00 85.62 100 ILE A N 1
ATOM 779 C CA . ILE A 1 100 ? 7.933 3.344 -13.579 1.00 85.62 100 ILE A CA 1
ATOM 780 C C . ILE A 1 100 ? 7.425 4.745 -13.193 1.00 85.62 100 ILE A C 1
ATOM 782 O O . ILE A 1 100 ? 6.340 4.859 -12.628 1.00 85.62 100 ILE A O 1
ATOM 786 N N . ALA A 1 101 ? 8.151 5.817 -13.530 1.00 82.12 101 ALA A N 1
ATOM 787 C CA . ALA A 1 101 ? 7.746 7.191 -13.225 1.00 82.12 101 ALA A CA 1
ATOM 788 C C . ALA A 1 101 ? 6.389 7.559 -13.848 1.00 82.12 101 ALA A C 1
ATOM 790 O O . ALA A 1 101 ? 5.613 8.289 -13.233 1.00 82.12 101 ALA A O 1
ATOM 791 N N . ASN A 1 102 ? 6.054 6.982 -15.005 1.00 78.50 102 ASN A N 1
ATOM 792 C CA . ASN A 1 102 ? 4.778 7.214 -15.681 1.00 78.50 102 ASN A CA 1
ATOM 793 C C . ASN A 1 102 ? 3.578 6.686 -14.887 1.00 78.50 102 ASN A C 1
ATOM 795 O O . ASN A 1 102 ? 2.468 7.175 -15.062 1.00 78.50 102 ASN A O 1
ATOM 799 N N . THR A 1 103 ? 3.788 5.706 -14.001 1.00 79.56 103 THR A N 1
ATOM 800 C CA . THR A 1 103 ? 2.719 5.154 -13.150 1.00 79.56 103 THR A CA 1
ATOM 801 C C . THR A 1 103 ? 2.272 6.116 -12.047 1.00 79.56 103 THR A C 1
ATOM 803 O O . THR A 1 103 ? 1.213 5.907 -11.461 1.00 79.56 103 THR A O 1
ATOM 806 N N . LEU A 1 104 ? 3.059 7.163 -11.763 1.00 77.38 104 LEU A N 1
ATOM 807 C CA . LEU A 1 104 ? 2.713 8.201 -10.789 1.00 77.38 104 LEU A CA 1
ATOM 808 C C . LEU A 1 104 ? 2.035 9.420 -11.426 1.00 77.38 104 LEU A C 1
ATOM 810 O O . LEU A 1 104 ? 1.495 10.254 -10.700 1.00 77.38 104 LEU A O 1
ATOM 814 N N . ASP A 1 105 ? 2.052 9.557 -12.757 1.00 69.75 105 ASP A N 1
ATOM 815 C CA . ASP A 1 105 ? 1.397 10.689 -13.411 1.00 69.75 105 ASP A CA 1
ATOM 816 C C . ASP A 1 105 ? -0.100 10.413 -13.587 1.00 69.75 105 ASP A C 1
ATOM 818 O O . ASP A 1 105 ? -0.543 9.759 -14.529 1.00 69.75 105 ASP A O 1
ATOM 822 N N . LEU A 1 106 ? -0.897 10.950 -12.663 1.00 60.50 106 LEU A N 1
ATOM 823 C CA . LEU A 1 106 ? -2.361 10.885 -12.697 1.00 60.50 106 LEU A CA 1
ATOM 824 C C . LEU A 1 106 ? -2.978 11.764 -13.802 1.00 60.50 106 LEU A C 1
ATOM 826 O O . LEU A 1 106 ? -4.203 11.803 -13.954 1.00 60.50 106 LEU A O 1
ATOM 830 N N . ARG A 1 107 ? -2.170 12.508 -14.572 1.00 59.94 107 ARG A N 1
ATOM 831 C CA . ARG A 1 107 ? -2.656 13.308 -15.700 1.00 59.94 107 ARG A CA 1
ATOM 832 C C . ARG A 1 107 ? -3.007 12.390 -16.862 1.00 59.94 107 ARG A C 1
ATOM 834 O O . ARG A 1 107 ? -2.208 12.159 -17.757 1.00 59.94 107 ARG A O 1
ATOM 841 N N . GLU A 1 108 ? -4.266 11.977 -16.899 1.00 48.78 108 GLU A N 1
ATOM 842 C CA . GLU A 1 108 ? -4.895 11.126 -17.922 1.00 48.78 108 GLU A CA 1
ATOM 843 C C . GLU A 1 108 ? -4.752 11.618 -19.390 1.00 48.78 108 GLU A C 1
ATOM 845 O O . GLU A 1 108 ? -5.258 10.978 -20.309 1.00 48.78 108 GLU A O 1
ATOM 850 N N . ARG A 1 109 ? -4.112 12.768 -19.656 1.00 47.59 109 ARG A N 1
ATOM 851 C CA . ARG A 1 109 ? -3.967 13.360 -20.996 1.00 47.59 109 ARG A CA 1
ATOM 852 C C . ARG A 1 109 ? -2.709 14.218 -21.134 1.00 47.59 109 ARG A C 1
ATOM 854 O O . ARG A 1 109 ? -2.802 15.445 -21.194 1.00 47.59 109 ARG A O 1
ATOM 861 N N . PHE A 1 110 ? -1.541 13.602 -21.288 1.00 44.69 110 PHE A N 1
ATOM 862 C CA . PHE A 1 110 ? -0.533 14.224 -22.148 1.00 44.69 110 PHE A CA 1
ATOM 863 C C . PHE A 1 110 ? -0.807 13.823 -23.595 1.00 44.69 110 PHE A C 1
ATOM 865 O O . PHE A 1 110 ? -1.078 12.667 -23.896 1.00 44.69 110 PHE A O 1
ATOM 872 N N . LEU A 1 111 ? -0.740 14.800 -24.498 1.00 46.34 111 LEU A N 1
ATOM 873 C CA . LEU A 1 111 ? -1.073 14.655 -25.917 1.00 46.34 111 LEU A CA 1
ATOM 874 C C . LEU A 1 111 ? -0.236 13.587 -26.657 1.00 46.34 111 LEU A C 1
ATOM 876 O O . LEU A 1 111 ? -0.596 13.257 -27.781 1.00 46.34 111 LEU A O 1
ATOM 880 N N . TRP A 1 112 ? 0.846 13.059 -26.063 1.00 51.03 112 TRP A N 1
ATOM 881 C CA . TRP A 1 112 ? 1.852 12.225 -26.739 1.00 51.03 112 TRP A CA 1
ATOM 882 C C . TRP A 1 112 ? 2.487 11.092 -25.887 1.00 51.03 112 TRP A C 1
ATOM 884 O O . TRP A 1 112 ? 3.428 10.469 -26.366 1.00 51.03 112 TRP A O 1
ATOM 894 N N . GLY A 1 113 ? 2.043 10.803 -24.652 1.00 54.97 113 GLY A N 1
ATOM 895 C CA . GLY A 1 113 ? 2.832 9.978 -23.711 1.00 54.97 113 GLY A CA 1
ATOM 896 C C . GLY A 1 113 ? 2.059 8.870 -22.997 1.00 54.97 113 GLY A C 1
ATOM 897 O O . GLY A 1 113 ? 0.947 9.080 -22.525 1.00 54.97 113 GLY A O 1
ATOM 898 N N . TYR A 1 114 ? 2.668 7.691 -22.918 1.00 57.22 114 TYR A N 1
ATOM 899 C CA . TYR A 1 114 ? 2.143 6.484 -22.290 1.00 57.22 114 TYR A CA 1
ATOM 900 C C . TYR A 1 114 ? 2.111 6.606 -20.751 1.00 57.22 114 TYR A C 1
ATOM 902 O O . TYR A 1 114 ? 3.155 6.622 -20.109 1.00 57.22 114 TYR A O 1
ATOM 910 N N . CYS A 1 115 ? 0.926 6.655 -20.130 1.00 73.06 115 CYS A N 1
ATOM 911 C CA . CYS A 1 115 ? 0.756 6.651 -18.662 1.00 73.06 115 CYS A CA 1
ATOM 912 C C . CYS A 1 115 ? 0.829 5.229 -18.073 1.00 73.06 115 CYS A C 1
ATOM 914 O O . CYS A 1 115 ? -0.052 4.802 -17.326 1.00 73.06 115 CYS A O 1
ATOM 916 N N . TYR A 1 116 ? 1.831 4.449 -18.469 1.00 77.81 116 TYR A N 1
ATOM 917 C CA . TYR A 1 116 ? 2.024 3.094 -17.966 1.00 77.81 116 TYR A CA 1
ATOM 918 C C . TYR A 1 116 ? 3.503 2.725 -17.912 1.00 77.81 116 TYR A C 1
ATOM 920 O O . TYR A 1 116 ? 4.361 3.405 -18.478 1.00 77.81 116 TYR A O 1
ATOM 928 N N . TRP A 1 117 ? 3.765 1.616 -17.228 1.00 86.12 117 TRP A N 1
ATOM 929 C CA . TRP A 1 117 ? 5.040 0.920 -17.254 1.00 86.12 117 TRP A CA 1
ATOM 930 C C . TRP A 1 117 ? 4.883 -0.447 -17.919 1.00 86.12 117 TRP A C 1
ATOM 932 O O . TRP A 1 117 ? 3.849 -1.102 -17.764 1.00 86.12 117 TRP A O 1
ATOM 942 N N . SER A 1 118 ? 5.916 -0.868 -18.639 1.00 83.88 118 SER A N 1
ATOM 943 C CA . SER A 1 118 ? 6.037 -2.188 -19.256 1.00 83.88 118 SER A CA 1
ATOM 944 C C . SER A 1 118 ? 7.365 -2.828 -18.848 1.00 83.88 118 SER A C 1
ATOM 946 O O . SER A 1 118 ? 8.409 -2.172 -18.784 1.00 83.88 118 SER A O 1
ATOM 948 N N . SER A 1 119 ? 7.343 -4.130 -18.582 1.00 86.25 119 SER A N 1
ATOM 949 C CA . SER A 1 119 ? 8.564 -4.910 -18.409 1.00 86.25 119 SER A CA 1
ATOM 950 C C . SER A 1 119 ? 9.137 -5.330 -19.762 1.00 86.25 119 SER A C 1
ATOM 952 O O . SER A 1 119 ? 8.398 -5.455 -20.737 1.00 86.25 119 SER A O 1
ATOM 954 N N . LYS A 1 120 ? 10.439 -5.655 -19.802 1.00 87.00 120 LYS A N 1
ATOM 955 C CA . LYS A 1 120 ? 11.077 -6.309 -20.971 1.00 87.00 120 LYS A CA 1
ATOM 956 C C . LYS A 1 120 ? 10.467 -7.690 -21.269 1.00 87.00 120 LYS A C 1
ATOM 958 O O . LYS A 1 120 ? 10.710 -8.266 -22.327 1.00 87.00 120 LYS A O 1
ATOM 963 N N . GLY A 1 121 ? 9.685 -8.217 -20.328 1.00 82.12 121 GLY A N 1
ATOM 964 C CA . GLY A 1 121 ? 9.137 -9.556 -20.369 1.00 82.12 121 GLY A CA 1
ATOM 965 C C . GLY A 1 121 ? 10.169 -10.593 -19.947 1.00 82.12 121 GLY A C 1
ATOM 966 O O . GLY A 1 121 ? 11.378 -10.358 -19.931 1.00 82.12 121 GLY A O 1
ATOM 967 N N . GLN A 1 122 ? 9.663 -11.776 -19.619 1.00 81.62 122 GLN A N 1
ATOM 968 C CA . GLN A 1 122 ? 10.482 -12.887 -19.178 1.00 81.62 122 GLN A CA 1
ATOM 969 C C . GLN A 1 122 ? 10.027 -14.173 -19.860 1.00 81.62 122 GLN A C 1
ATOM 971 O O . GLN A 1 122 ? 8.832 -14.413 -20.025 1.00 81.62 122 GLN A O 1
ATOM 976 N N . SER A 1 123 ? 10.996 -14.978 -20.303 1.00 82.44 123 SER A N 1
ATOM 977 C CA . SER A 1 123 ? 10.709 -16.250 -20.984 1.00 82.44 123 SER A CA 1
ATOM 978 C C . SER A 1 123 ? 10.188 -17.303 -20.009 1.00 82.44 123 SER A C 1
ATOM 980 O O . SER A 1 123 ? 9.368 -18.139 -20.379 1.00 82.44 123 SER A O 1
ATOM 982 N N . ASP A 1 124 ? 10.678 -17.254 -18.771 1.00 82.25 124 ASP A N 1
ATOM 983 C CA . ASP A 1 124 ? 10.195 -18.077 -17.671 1.00 82.25 124 ASP A CA 1
ATOM 984 C C . ASP A 1 124 ? 8.975 -17.403 -17.010 1.00 82.25 124 ASP A C 1
ATOM 986 O O . ASP A 1 124 ? 9.127 -16.327 -16.422 1.00 82.25 124 ASP A O 1
ATOM 990 N N . PRO A 1 125 ? 7.769 -17.997 -17.090 1.00 75.44 125 PRO A N 1
ATOM 991 C CA . PRO A 1 125 ? 6.564 -17.417 -16.504 1.00 75.44 125 PRO A CA 1
ATOM 992 C C . PRO A 1 125 ? 6.573 -17.404 -14.968 1.00 75.44 125 PRO A C 1
ATOM 994 O O . PRO A 1 125 ? 5.746 -16.709 -14.376 1.00 75.44 125 PRO A O 1
ATOM 997 N N . ASP A 1 126 ? 7.470 -18.158 -14.324 1.00 80.94 126 ASP A N 1
ATOM 998 C CA . ASP A 1 126 ? 7.568 -18.229 -12.863 1.00 80.94 126 ASP A CA 1
ATOM 999 C C . ASP A 1 126 ? 8.427 -17.100 -12.273 1.00 80.94 126 ASP A C 1
ATOM 1001 O O . ASP A 1 126 ? 8.426 -16.876 -11.058 1.00 80.94 126 ASP A O 1
ATOM 1005 N N . VAL A 1 127 ? 9.143 -16.354 -13.116 1.00 82.81 127 VAL A N 1
ATOM 1006 C CA . VAL A 1 127 ? 9.945 -15.207 -12.691 1.00 82.81 127 VAL A CA 1
ATOM 1007 C C . VAL A 1 127 ? 9.068 -13.948 -12.704 1.00 82.81 127 VAL A C 1
ATOM 1009 O O . VAL A 1 127 ? 8.641 -13.500 -13.771 1.00 82.81 127 VAL A O 1
ATOM 1012 N N . PRO A 1 128 ? 8.785 -13.347 -11.534 1.00 84.69 128 PRO A N 1
ATOM 1013 C CA . PRO A 1 128 ? 7.905 -12.195 -11.455 1.00 84.69 128 PRO A CA 1
ATOM 1014 C C . PRO A 1 128 ? 8.615 -10.917 -11.901 1.00 84.69 128 PRO A C 1
ATOM 1016 O O . PRO A 1 128 ? 9.793 -10.701 -11.622 1.00 84.69 128 PRO A O 1
ATOM 1019 N N . GLU A 1 129 ? 7.843 -10.014 -12.491 1.00 88.25 129 GLU A N 1
ATOM 1020 C CA . GLU A 1 129 ? 8.242 -8.628 -12.710 1.00 88.25 129 GLU A CA 1
ATOM 1021 C C . GLU A 1 129 ? 7.684 -7.762 -11.575 1.00 88.25 129 GLU A C 1
ATOM 1023 O O . GLU A 1 129 ? 6.612 -8.042 -11.032 1.00 88.25 129 GLU A O 1
ATOM 1028 N N . SER A 1 130 ? 8.434 -6.757 -11.136 1.00 87.94 130 SER A N 1
ATOM 1029 C CA . SER A 1 130 ? 8.182 -6.076 -9.868 1.00 87.94 130 SER A CA 1
ATOM 1030 C C . SER A 1 130 ? 8.518 -4.589 -9.926 1.00 87.94 130 SER A C 1
ATOM 1032 O O . SER A 1 130 ? 9.512 -4.171 -10.514 1.00 87.94 130 SER A O 1
ATOM 1034 N N . LEU A 1 131 ? 7.685 -3.798 -9.252 1.00 88.62 131 LEU A N 1
ATOM 1035 C CA . LEU A 1 131 ? 7.844 -2.359 -9.067 1.00 88.62 131 LEU A CA 1
ATOM 1036 C C . LEU A 1 131 ? 7.993 -2.062 -7.575 1.00 88.62 131 LEU A C 1
ATOM 1038 O O . LEU A 1 131 ? 7.223 -2.570 -6.758 1.00 88.62 131 LEU A O 1
ATOM 1042 N N . ILE A 1 132 ? 8.975 -1.236 -7.223 1.00 88.56 132 ILE A N 1
ATOM 1043 C CA . ILE A 1 132 ? 9.233 -0.786 -5.856 1.00 88.56 132 ILE A CA 1
ATOM 1044 C C . ILE A 1 132 ? 8.976 0.716 -5.787 1.00 88.56 132 ILE A C 1
ATOM 1046 O O . ILE A 1 132 ? 9.577 1.509 -6.518 1.00 88.56 132 ILE A O 1
ATOM 1050 N N . TYR A 1 133 ? 8.110 1.095 -4.855 1.00 86.69 133 TYR A N 1
ATOM 1051 C CA . TYR A 1 133 ? 7.753 2.474 -4.558 1.00 86.69 133 TYR A CA 1
ATOM 1052 C C . TYR A 1 133 ? 8.138 2.817 -3.124 1.00 86.69 133 TYR A C 1
ATOM 1054 O O . TYR A 1 133 ? 8.005 1.988 -2.219 1.00 86.69 133 TYR A O 1
ATOM 1062 N N . GLY A 1 134 ? 8.590 4.048 -2.913 1.00 85.75 134 GLY A N 1
ATOM 1063 C CA . GLY A 1 134 ? 8.756 4.618 -1.589 1.00 85.75 134 GLY A CA 1
ATOM 1064 C C . GLY A 1 134 ? 7.415 5.150 -1.111 1.00 85.75 134 GLY A C 1
ATOM 1065 O O . GLY A 1 134 ? 6.711 5.857 -1.831 1.00 85.75 134 GLY A O 1
ATOM 1066 N N . LEU A 1 135 ? 7.026 4.773 0.102 1.00 80.25 135 LEU A N 1
ATOM 1067 C CA . LEU A 1 135 ? 5.779 5.234 0.699 1.00 80.25 135 LEU A CA 1
ATOM 1068 C C . LEU A 1 135 ? 6.044 6.462 1.564 1.00 80.25 135 LEU A C 1
ATOM 1070 O O . LEU A 1 135 ? 6.972 6.479 2.377 1.00 80.25 135 LEU A O 1
ATOM 1074 N N . ASN A 1 136 ? 5.186 7.469 1.436 1.00 71.25 136 ASN A N 1
ATOM 1075 C CA . ASN A 1 136 ? 5.051 8.480 2.472 1.00 71.25 136 ASN A CA 1
ATOM 1076 C C . ASN A 1 136 ? 4.310 7.842 3.662 1.00 71.25 136 ASN A C 1
ATOM 1078 O O . ASN A 1 136 ? 3.521 6.915 3.483 1.00 71.25 136 ASN A O 1
ATOM 1082 N N . ALA A 1 137 ? 4.519 8.326 4.887 1.00 57.97 137 ALA A N 1
ATOM 1083 C CA . ALA A 1 137 ? 3.912 7.754 6.101 1.00 57.97 137 ALA A CA 1
ATOM 1084 C C . ALA A 1 137 ? 2.359 7.730 6.088 1.00 57.97 137 ALA A C 1
ATOM 1086 O O . ALA A 1 137 ? 1.725 7.171 6.984 1.00 57.97 137 ALA A O 1
ATOM 1087 N N . SER A 1 138 ? 1.739 8.337 5.075 1.00 52.41 138 SER A N 1
ATOM 1088 C CA . SER A 1 138 ? 0.321 8.274 4.753 1.00 52.41 138 SER A CA 1
ATOM 1089 C C . SER A 1 138 ? -0.018 7.023 3.931 1.00 52.41 138 SER A C 1
ATOM 1091 O O . SER A 1 138 ? 0.071 7.033 2.706 1.00 52.41 138 SER A O 1
ATOM 1093 N N . PHE A 1 139 ? -0.487 5.961 4.590 1.00 49.19 139 PHE A N 1
ATOM 1094 C CA . PHE A 1 139 ? -1.161 4.846 3.916 1.00 49.19 139 PHE A CA 1
ATOM 1095 C C . PHE A 1 139 ? -2.554 5.298 3.464 1.00 49.19 139 PHE A C 1
ATOM 1097 O O . PHE A 1 139 ? -3.533 5.170 4.200 1.00 49.19 139 PHE A O 1
ATOM 1104 N N . SER A 1 140 ? -2.644 5.872 2.270 1.00 41.56 140 SER A N 1
ATOM 1105 C CA . SER A 1 140 ? -3.918 6.124 1.605 1.00 41.56 140 SER A CA 1
ATOM 1106 C C . SER A 1 140 ? -4.093 5.177 0.417 1.00 41.56 140 SER A C 1
ATOM 1108 O O . SER A 1 140 ? -3.154 4.556 -0.080 1.00 41.56 140 SER A O 1
ATOM 1110 N N . TYR A 1 141 ? -5.359 4.999 0.068 1.00 43.44 141 TYR A N 1
ATOM 1111 C CA . TYR A 1 141 ? -5.907 4.056 -0.892 1.00 43.44 141 TYR A CA 1
ATOM 1112 C C . TYR A 1 141 ? -5.135 3.975 -2.209 1.00 43.44 141 TYR A C 1
ATOM 1114 O O . TYR A 1 141 ? -4.887 4.991 -2.852 1.00 43.44 141 TYR A O 1
ATOM 1122 N N . PHE A 1 142 ? -4.893 2.749 -2.677 1.00 44.75 142 PHE A N 1
ATOM 1123 C CA . PHE A 1 142 ? -4.696 2.517 -4.103 1.00 44.75 142 PHE A CA 1
ATOM 1124 C C . PHE A 1 142 ? -6.022 2.878 -4.784 1.00 44.75 142 PHE A C 1
ATOM 1126 O O . PHE A 1 142 ? -7.044 2.239 -4.512 1.00 44.75 142 PHE A O 1
ATOM 1133 N N . GLN A 1 143 ? -6.056 3.953 -5.575 1.00 41.22 143 GLN A N 1
ATOM 1134 C CA . GLN A 1 143 ? -7.262 4.273 -6.331 1.00 41.22 143 GLN A CA 1
ATOM 1135 C C . GLN A 1 143 ? -7.575 3.094 -7.265 1.00 41.22 143 GLN A C 1
ATOM 1137 O O . GLN A 1 143 ? -6.675 2.617 -7.961 1.00 41.22 143 GLN A O 1
ATOM 1142 N N . PRO A 1 144 ? -8.830 2.615 -7.313 1.00 38.84 144 PRO A N 1
ATOM 1143 C CA . PRO A 1 144 ? -9.260 1.721 -8.371 1.00 38.84 144 PRO A CA 1
ATOM 1144 C C . PRO A 1 144 ? -9.263 2.514 -9.684 1.00 38.84 144 PRO A C 1
ATOM 1146 O O . PRO A 1 144 ? -10.238 3.181 -10.021 1.00 38.84 144 PRO A O 1
ATOM 1149 N N . GLY A 1 145 ? -8.141 2.492 -10.397 1.00 46.59 145 GLY A N 1
ATOM 1150 C CA . GLY A 1 145 ? -8.110 2.781 -11.825 1.00 46.59 145 GLY A CA 1
ATOM 1151 C C . GLY A 1 145 ? -8.515 1.542 -12.622 1.00 46.59 145 GLY A C 1
ATOM 1152 O O . GLY A 1 145 ? -8.766 0.477 -12.056 1.00 46.59 145 GLY A O 1
ATOM 1153 N N . LEU A 1 146 ? -8.519 1.659 -13.946 1.00 43.34 146 LEU A N 1
ATOM 1154 C CA . LEU A 1 146 ? -8.441 0.516 -14.854 1.00 43.34 146 LEU A CA 1
ATOM 1155 C C . LEU A 1 146 ? -6.958 0.304 -15.206 1.00 43.34 146 LEU A C 1
ATOM 1157 O O . LEU A 1 146 ? -6.553 0.705 -16.298 1.00 43.34 146 LEU A O 1
ATOM 1161 N N . PRO A 1 147 ? -6.100 -0.240 -14.314 1.00 51.62 147 PRO A N 1
ATOM 1162 C CA . PRO A 1 147 ? -4.761 -0.596 -14.737 1.00 51.62 147 PRO A CA 1
ATOM 1163 C C . PRO A 1 147 ? -4.918 -1.697 -15.783 1.00 51.62 147 PRO A C 1
ATOM 1165 O O . PRO A 1 147 ? -5.397 -2.792 -15.484 1.00 51.62 147 PRO A O 1
ATOM 1168 N N . ILE A 1 148 ? -4.544 -1.395 -17.023 1.00 51.84 148 ILE A N 1
ATOM 1169 C CA . ILE A 1 148 ? -4.390 -2.409 -18.061 1.00 51.84 148 ILE A CA 1
ATOM 1170 C C . ILE A 1 148 ? -3.169 -3.223 -17.638 1.00 51.84 148 ILE A C 1
ATOM 1172 O O . ILE A 1 148 ? -2.029 -2.861 -17.911 1.00 51.84 148 ILE A O 1
ATOM 1176 N N . CYS A 1 149 ? -3.408 -4.273 -16.859 1.00 59.78 149 CYS A N 1
ATOM 1177 C CA . CYS A 1 149 ? -2.369 -5.152 -16.361 1.00 59.78 149 CYS A CA 1
ATOM 1178 C C . CYS A 1 149 ? -2.517 -6.498 -17.065 1.00 59.78 149 CYS A C 1
ATOM 1180 O O . CYS A 1 149 ? -3.409 -7.273 -16.739 1.00 59.78 149 CYS A O 1
ATOM 1182 N N . SER A 1 150 ? -1.627 -6.788 -18.014 1.00 68.56 150 SER A N 1
ATOM 1183 C CA . SER A 1 150 ? -1.608 -8.069 -18.738 1.00 68.56 150 SER A CA 1
ATOM 1184 C C . SER A 1 150 ? -1.067 -9.240 -17.892 1.00 68.56 150 SER A C 1
ATOM 1186 O O . SER A 1 150 ? -0.860 -10.342 -18.407 1.00 68.56 150 SER A O 1
ATOM 1188 N N . THR A 1 151 ? -0.801 -9.030 -16.598 1.00 75.56 151 THR A N 1
ATOM 1189 C CA . THR A 1 151 ? -0.300 -10.091 -15.715 1.00 75.56 151 THR A CA 1
ATOM 1190 C C . THR A 1 151 ? -1.379 -11.131 -15.417 1.00 75.56 151 THR A C 1
ATOM 1192 O O . THR A 1 151 ? -2.570 -10.838 -15.419 1.00 75.56 151 THR A O 1
ATOM 1195 N N . LYS A 1 152 ? -0.964 -12.361 -15.108 1.00 81.31 152 LYS A N 1
ATOM 1196 C CA . LYS A 1 152 ? -1.858 -13.422 -14.618 1.00 81.31 152 LYS A CA 1
ATOM 1197 C C . LYS A 1 152 ? -2.313 -13.158 -13.181 1.00 81.31 152 LYS A C 1
ATOM 1199 O O . LYS A 1 152 ? -3.460 -13.417 -12.819 1.00 81.31 152 LYS A O 1
ATOM 1204 N N . CYS A 1 153 ? -1.397 -12.674 -12.348 1.00 83.81 153 CYS A N 1
ATOM 1205 C CA . CYS A 1 153 ? -1.661 -12.375 -10.950 1.00 83.81 153 CYS A CA 1
ATOM 1206 C C . CYS A 1 153 ? -0.747 -11.259 -10.439 1.00 83.81 153 CYS A C 1
ATOM 1208 O O . CYS A 1 153 ? 0.305 -10.979 -11.018 1.00 83.81 153 CYS A O 1
ATOM 1210 N N . LEU A 1 154 ? -1.161 -10.620 -9.351 1.00 85.88 154 LEU A N 1
ATOM 1211 C CA . LEU A 1 154 ? -0.425 -9.557 -8.689 1.00 85.88 154 LEU A CA 1
ATOM 1212 C C . LEU A 1 154 ? -0.330 -9.836 -7.188 1.00 85.88 154 LEU A C 1
ATOM 1214 O O . LEU A 1 154 ? -1.245 -10.384 -6.577 1.00 85.88 154 LEU A O 1
ATOM 1218 N N . ARG A 1 155 ? 0.787 -9.446 -6.579 1.00 88.44 155 ARG A N 1
ATOM 1219 C CA . ARG A 1 155 ? 1.038 -9.571 -5.142 1.00 88.44 155 ARG A CA 1
ATOM 1220 C C . ARG A 1 155 ? 1.664 -8.283 -4.633 1.00 88.44 155 ARG A C 1
ATOM 1222 O O . ARG A 1 155 ? 2.536 -7.718 -5.283 1.00 88.44 155 ARG A O 1
ATOM 1229 N N . PHE A 1 156 ? 1.267 -7.868 -3.438 1.00 88.25 156 PHE A N 1
ATOM 1230 C CA . PHE A 1 156 ? 1.818 -6.704 -2.760 1.00 88.25 156 PHE A CA 1
ATOM 1231 C C . PHE A 1 156 ? 2.788 -7.136 -1.662 1.00 88.25 156 PHE A C 1
ATOM 1233 O O . PHE A 1 156 ? 2.531 -8.093 -0.925 1.00 88.25 156 PHE A O 1
ATOM 1240 N N . ARG A 1 157 ? 3.894 -6.403 -1.527 1.00 90.12 157 ARG A N 1
ATOM 1241 C CA . ARG A 1 157 ? 4.841 -6.538 -0.419 1.00 90.12 157 ARG A CA 1
ATOM 1242 C C . ARG A 1 157 ? 5.045 -5.183 0.238 1.00 90.12 157 ARG A C 1
ATOM 1244 O O . ARG A 1 157 ? 5.095 -4.165 -0.443 1.00 90.12 157 ARG A O 1
ATOM 1251 N N . VAL A 1 158 ? 5.149 -5.179 1.562 1.00 89.25 158 VAL A N 1
ATOM 1252 C CA . VAL A 1 158 ? 5.457 -3.978 2.348 1.00 89.25 158 VAL A CA 1
ATOM 1253 C C . VAL A 1 158 ? 6.633 -4.298 3.256 1.00 89.25 158 VAL A C 1
ATOM 1255 O O . VAL A 1 158 ? 6.720 -5.391 3.820 1.00 89.25 158 VAL A O 1
ATOM 1258 N N . GLY A 1 159 ? 7.574 -3.368 3.341 1.00 89.25 159 GLY A N 1
ATOM 1259 C CA . GLY A 1 159 ? 8.849 -3.586 3.997 1.00 89.25 159 GLY A CA 1
ATOM 1260 C C . GLY A 1 159 ? 9.584 -2.288 4.271 1.00 89.25 159 GLY A C 1
ATOM 1261 O O . GLY A 1 159 ? 9.044 -1.196 4.096 1.00 89.25 159 GLY A O 1
ATOM 1262 N N . TYR A 1 160 ? 10.823 -2.423 4.718 1.00 85.75 160 TYR A N 1
ATOM 1263 C CA . TYR A 1 160 ? 11.710 -1.304 5.006 1.00 85.75 160 TYR A CA 1
ATOM 1264 C C . TYR A 1 160 ? 13.144 -1.625 4.575 1.00 85.75 160 TYR A C 1
ATOM 1266 O O . TYR A 1 160 ? 13.512 -2.783 4.375 1.00 85.75 160 TYR A O 1
ATOM 1274 N N . LEU A 1 161 ? 13.959 -0.587 4.409 1.00 82.94 161 LEU A N 1
ATOM 1275 C CA . LEU A 1 161 ? 15.352 -0.717 3.984 1.00 82.94 161 LEU A CA 1
ATOM 1276 C C . LEU A 1 161 ? 16.223 -1.310 5.109 1.00 82.94 161 LEU A C 1
ATOM 1278 O O . LEU A 1 161 ? 16.095 -0.907 6.265 1.00 82.94 161 LEU A O 1
ATOM 1282 N N . LYS A 1 162 ? 17.142 -2.228 4.778 1.00 82.19 162 LYS A N 1
ATOM 1283 C CA . 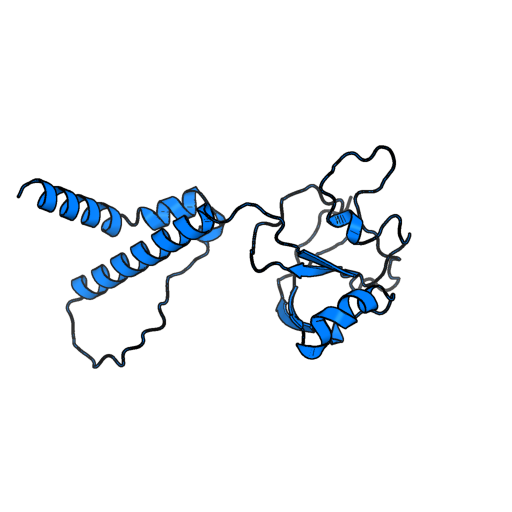LYS A 1 162 ? 18.040 -2.885 5.753 1.00 82.19 162 LYS A CA 1
ATOM 1284 C C . LYS A 1 162 ? 18.955 -1.911 6.514 1.00 82.19 162 LYS A C 1
ATOM 1286 O O . LYS A 1 162 ? 19.221 -2.143 7.691 1.00 82.19 162 LYS A O 1
ATOM 1291 N N . SER A 1 163 ? 19.433 -0.839 5.875 1.00 70.25 163 SER A N 1
ATOM 1292 C CA . SER A 1 163 ? 20.358 0.152 6.452 1.00 70.25 163 SER A CA 1
ATOM 1293 C C . SER A 1 163 ? 19.858 1.587 6.246 1.00 70.25 163 SER A C 1
ATOM 1295 O O . SER A 1 163 ? 19.586 2.016 5.130 1.00 70.25 163 SER A O 1
ATOM 1297 N N . SER A 1 164 ? 19.780 2.381 7.322 1.00 56.03 164 SER A N 1
ATOM 1298 C CA . SER A 1 164 ? 19.361 3.794 7.255 1.00 56.03 164 SER A CA 1
ATOM 1299 C C . SER A 1 164 ? 20.443 4.743 6.718 1.00 56.03 164 SER A C 1
ATOM 1301 O O . SER A 1 164 ? 20.144 5.884 6.376 1.00 56.03 164 SER A O 1
ATOM 1303 N N . THR A 1 165 ? 21.701 4.300 6.649 1.00 53.09 165 THR A N 1
ATOM 1304 C CA . THR A 1 165 ? 22.850 5.112 6.200 1.00 53.09 165 THR A CA 1
ATOM 1305 C C . THR A 1 165 ? 22.823 5.401 4.692 1.00 53.09 165 THR A C 1
ATOM 1307 O O . THR A 1 165 ? 23.534 6.277 4.214 1.00 53.09 165 THR A O 1
ATOM 1310 N N . ASP A 1 166 ? 21.950 4.718 3.950 1.00 52.41 166 ASP A N 1
ATOM 1311 C CA . ASP A 1 166 ? 21.925 4.695 2.488 1.00 52.41 166 ASP A CA 1
ATOM 1312 C C . ASP A 1 166 ? 20.832 5.573 1.850 1.00 52.41 166 ASP A C 1
ATOM 1314 O O . ASP A 1 166 ? 20.780 5.709 0.628 1.00 52.41 166 ASP A O 1
ATOM 1318 N N . VAL A 1 167 ? 19.977 6.210 2.655 1.00 53.47 167 VAL A N 1
ATOM 1319 C CA . VAL A 1 167 ? 18.684 6.767 2.208 1.00 53.47 167 VAL A CA 1
ATOM 1320 C C . VAL A 1 167 ? 18.800 7.911 1.190 1.00 53.47 167 VAL A C 1
ATOM 1322 O O . VAL A 1 167 ? 17.954 8.012 0.314 1.00 53.47 167 VAL A O 1
ATOM 1325 N N . LYS A 1 168 ? 19.822 8.779 1.252 1.00 49.69 168 LYS A 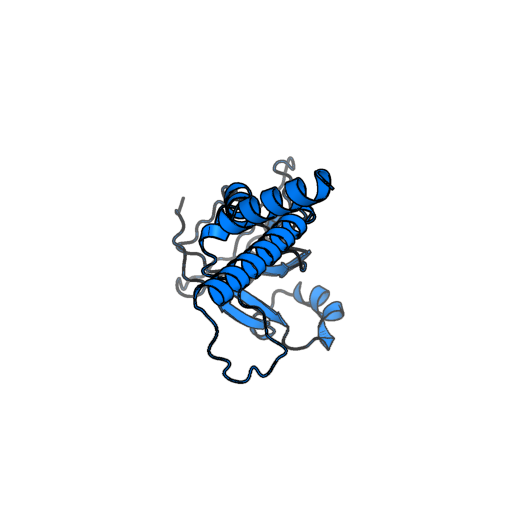N 1
ATOM 1326 C CA . LYS A 1 168 ? 19.925 9.935 0.328 1.00 49.69 168 LYS A CA 1
ATOM 1327 C C . LYS A 1 168 ? 20.870 9.728 -0.854 1.00 49.69 168 LYS A C 1
ATOM 1329 O O . LYS A 1 168 ? 20.643 10.312 -1.907 1.00 49.69 168 LYS A O 1
ATOM 1334 N N . SER A 1 169 ? 21.909 8.913 -0.698 1.00 50.41 169 SER A N 1
ATOM 1335 C CA . SER A 1 169 ? 22.879 8.614 -1.757 1.00 50.41 169 SER A CA 1
ATOM 1336 C C . SER A 1 169 ? 22.419 7.478 -2.675 1.00 50.41 169 SER A C 1
ATOM 1338 O O . SER A 1 169 ? 22.705 7.525 -3.867 1.00 50.41 169 SER A O 1
ATOM 1340 N N . ASN A 1 170 ? 21.663 6.493 -2.168 1.00 50.03 170 ASN A N 1
ATOM 1341 C CA . ASN A 1 170 ? 21.295 5.316 -2.962 1.00 50.03 170 ASN A CA 1
ATOM 1342 C C . ASN A 1 170 ? 20.012 5.483 -3.778 1.00 50.03 170 ASN A C 1
ATOM 1344 O O . ASN A 1 170 ? 19.906 4.829 -4.804 1.00 50.03 170 ASN A O 1
ATOM 1348 N N . LEU A 1 171 ? 19.076 6.369 -3.408 1.00 51.31 171 LEU A N 1
ATOM 1349 C CA . LEU A 1 171 ? 17.874 6.618 -4.229 1.00 51.31 17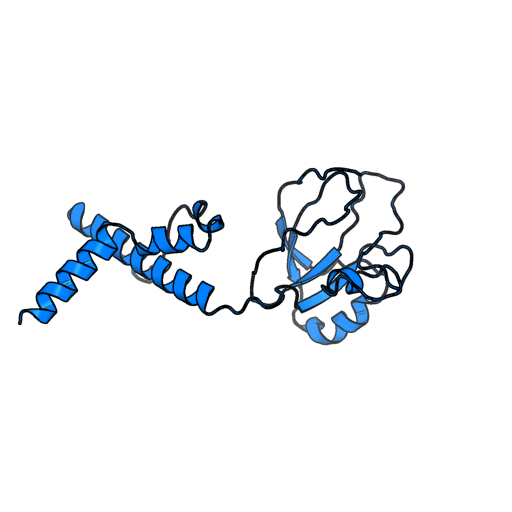1 LEU A CA 1
ATOM 1350 C C . LEU A 1 171 ? 18.222 7.160 -5.625 1.00 51.31 171 LEU A C 1
ATOM 1352 O O . LEU A 1 171 ? 17.611 6.767 -6.613 1.00 51.31 171 LEU A O 1
ATOM 1356 N N . VAL A 1 172 ? 19.276 7.976 -5.725 1.00 48.72 172 VAL A N 1
ATOM 1357 C CA . VAL A 1 172 ? 19.831 8.428 -7.014 1.00 48.72 172 VAL A CA 1
ATOM 1358 C C . VAL A 1 172 ? 20.547 7.281 -7.746 1.00 48.72 172 VAL A C 1
ATOM 1360 O O . VAL A 1 172 ? 20.559 7.232 -8.970 1.00 48.72 172 VAL A O 1
ATOM 1363 N N . GLN A 1 173 ? 21.110 6.322 -7.007 1.00 47.47 173 GLN A N 1
ATOM 1364 C CA . GLN A 1 173 ? 21.870 5.191 -7.546 1.00 47.47 173 GLN A CA 1
ATOM 1365 C C . GLN A 1 173 ? 20.982 3.995 -7.953 1.00 47.47 173 GLN A C 1
ATOM 1367 O O . GLN A 1 173 ? 21.396 3.189 -8.784 1.00 47.47 173 GLN A O 1
ATOM 1372 N N . PHE A 1 174 ? 19.748 3.896 -7.445 1.00 50.75 174 PHE A N 1
ATOM 1373 C CA . PHE A 1 174 ? 18.749 2.888 -7.844 1.00 50.75 174 PHE A CA 1
ATOM 1374 C C . PHE A 1 174 ? 18.117 3.139 -9.213 1.00 50.75 174 PHE A C 1
ATOM 1376 O O . PHE A 1 174 ? 17.389 2.285 -9.707 1.00 50.75 174 PHE A O 1
ATOM 1383 N N . GLN A 1 175 ? 18.431 4.272 -9.844 1.00 50.38 175 GLN A N 1
ATOM 1384 C CA . GLN A 1 175 ? 18.141 4.509 -11.259 1.00 50.38 175 GLN A CA 1
ATOM 1385 C C . GLN A 1 175 ? 19.067 3.708 -12.191 1.00 50.38 175 GLN A C 1
ATOM 1387 O O . GLN A 1 175 ? 18.850 3.684 -13.399 1.00 50.38 175 GLN A O 1
ATOM 1392 N N . THR A 1 176 ? 20.091 3.041 -11.647 1.00 52.66 176 THR A N 1
ATOM 1393 C CA . THR A 1 176 ? 20.866 2.032 -12.379 1.00 52.66 176 THR A CA 1
ATOM 1394 C C . THR A 1 176 ? 20.026 0.755 -12.465 1.00 52.66 176 THR A C 1
ATOM 1396 O O . THR A 1 176 ? 19.472 0.346 -11.450 1.00 52.66 176 THR A O 1
ATOM 1399 N N . GLU A 1 177 ? 19.948 0.116 -13.639 1.00 54.94 177 GLU A N 1
ATOM 1400 C CA . GLU A 1 177 ? 19.081 -1.041 -13.979 1.00 54.94 177 GLU A CA 1
ATOM 1401 C C . GLU A 1 177 ? 19.251 -2.315 -13.111 1.00 54.94 177 GLU A C 1
ATOM 1403 O O . GLU A 1 177 ? 18.749 -3.384 -13.453 1.00 54.94 177 GLU A O 1
ATOM 1408 N N . GLN A 1 178 ? 19.986 -2.254 -12.001 1.00 65.25 178 GLN A N 1
ATOM 1409 C CA . GLN A 1 178 ? 20.165 -3.383 -11.104 1.00 65.25 178 GLN A CA 1
ATOM 1410 C C . GLN A 1 178 ? 18.975 -3.489 -10.145 1.00 65.25 178 GLN A C 1
ATOM 1412 O O . GLN A 1 178 ? 18.683 -2.564 -9.386 1.00 65.25 178 GLN A O 1
ATOM 1417 N N . TRP A 1 179 ? 18.312 -4.644 -10.166 1.00 75.94 179 TRP A N 1
ATOM 1418 C CA . TRP A 1 179 ? 17.241 -4.990 -9.237 1.00 75.94 179 TRP A CA 1
ATOM 1419 C C . TRP A 1 179 ? 17.749 -4.994 -7.789 1.00 75.94 179 TRP A C 1
ATOM 1421 O O . TRP A 1 179 ? 18.784 -5.596 -7.501 1.00 75.94 179 TRP A O 1
ATOM 1431 N N . VAL A 1 180 ? 17.036 -4.318 -6.882 1.00 77.50 180 VAL A N 1
ATOM 1432 C CA . VAL A 1 180 ? 17.527 -4.001 -5.519 1.00 77.50 180 VAL A CA 1
ATOM 1433 C C . VAL A 1 180 ? 16.671 -4.567 -4.385 1.00 77.50 180 VAL A C 1
ATOM 1435 O O . VAL A 1 180 ? 16.725 -4.086 -3.253 1.00 77.50 180 VAL A O 1
ATOM 1438 N N . ASP A 1 181 ? 15.878 -5.598 -4.674 1.00 80.31 181 ASP A N 1
ATOM 1439 C CA . ASP A 1 181 ? 15.021 -6.297 -3.702 1.00 80.31 181 ASP A CA 1
ATOM 1440 C C . ASP A 1 181 ? 15.797 -6.823 -2.482 1.00 80.31 181 ASP A C 1
ATOM 1442 O O . ASP A 1 181 ? 15.308 -6.797 -1.353 1.00 80.31 181 ASP A O 1
ATOM 1446 N N . ASP A 1 182 ? 17.057 -7.212 -2.683 1.00 83.69 182 ASP A N 1
ATOM 1447 C CA . ASP A 1 182 ? 17.961 -7.708 -1.648 1.00 83.69 182 ASP A CA 1
ATOM 1448 C C . ASP A 1 182 ? 18.300 -6.665 -0.571 1.00 83.69 182 ASP A C 1
ATOM 1450 O O . ASP A 1 182 ? 18.707 -7.033 0.537 1.00 83.69 182 ASP A O 1
ATOM 1454 N N . LYS A 1 183 ? 18.093 -5.374 -0.843 1.00 84.88 183 LYS A N 1
ATOM 1455 C CA . LYS A 1 183 ? 18.314 -4.288 0.122 1.00 84.88 183 LYS A CA 1
ATOM 1456 C C . LYS A 1 183 ? 17.135 -4.070 1.070 1.00 84.88 183 LYS A C 1
ATOM 1458 O O . LYS A 1 183 ? 17.289 -3.365 2.071 1.00 84.88 183 LYS A O 1
ATOM 1463 N N . PHE A 1 184 ? 15.988 -4.695 0.813 1.00 85.94 184 PHE A N 1
ATOM 1464 C CA . PHE A 1 184 ? 14.777 -4.542 1.615 1.00 85.94 184 PHE A CA 1
ATOM 1465 C C . PHE A 1 184 ? 14.534 -5.745 2.533 1.00 85.94 184 PHE A C 1
ATOM 1467 O O . PHE A 1 184 ? 14.932 -6.879 2.262 1.00 85.94 184 PHE A O 1
ATOM 1474 N N . ILE A 1 185 ? 13.884 -5.484 3.666 1.00 87.75 185 ILE A N 1
ATOM 1475 C CA . ILE A 1 185 ? 13.259 -6.493 4.521 1.00 87.75 185 ILE A CA 1
ATOM 1476 C C . ILE A 1 185 ? 11.752 -6.359 4.340 1.00 87.75 185 ILE A C 1
ATOM 1478 O O . ILE A 1 185 ? 11.155 -5.376 4.780 1.00 87.75 185 ILE A O 1
ATOM 1482 N N . TRP A 1 186 ? 11.134 -7.357 3.715 1.00 89.56 186 TRP A N 1
ATOM 1483 C CA . TRP A 1 186 ? 9.686 -7.430 3.541 1.00 89.56 186 TRP A CA 1
ATOM 1484 C C . TRP A 1 186 ? 9.038 -8.024 4.789 1.00 89.56 186 TRP A C 1
ATOM 1486 O O . TRP A 1 186 ? 9.241 -9.193 5.109 1.00 89.56 186 TRP A O 1
ATOM 1496 N N . THR A 1 187 ? 8.261 -7.219 5.506 1.00 90.62 187 THR A N 1
ATOM 1497 C CA . THR A 1 187 ? 7.550 -7.644 6.723 1.00 90.62 187 THR A CA 1
ATOM 1498 C C . THR A 1 187 ? 6.150 -8.154 6.429 1.00 90.62 187 THR A C 1
ATOM 1500 O O . THR A 1 187 ? 5.585 -8.904 7.222 1.00 90.62 187 THR A O 1
ATOM 1503 N N . TYR A 1 188 ? 5.590 -7.765 5.289 1.00 88.19 188 TYR A N 1
ATOM 1504 C CA . TYR A 1 188 ? 4.281 -8.198 4.842 1.00 88.19 188 TYR A CA 1
ATOM 1505 C C . TYR A 1 188 ? 4.330 -8.617 3.379 1.00 88.19 188 TYR A C 1
ATOM 1507 O O . TYR A 1 188 ? 4.951 -7.963 2.542 1.00 88.19 188 TYR A O 1
ATOM 1515 N N . THR A 1 189 ? 3.646 -9.714 3.077 1.00 88.94 189 THR A N 1
ATOM 1516 C CA . THR A 1 189 ? 3.414 -10.205 1.722 1.00 88.94 189 THR A CA 1
ATOM 1517 C C . THR A 1 189 ? 1.959 -10.640 1.623 1.00 88.94 189 THR A C 1
ATOM 1519 O O . THR A 1 189 ? 1.498 -11.444 2.432 1.00 88.94 189 THR A O 1
ATOM 1522 N N . SER A 1 190 ? 1.227 -10.099 0.654 1.00 85.88 190 SER A N 1
ATOM 1523 C CA . SER A 1 190 ? -0.167 -10.467 0.423 1.00 85.88 190 SER A CA 1
ATOM 1524 C C . SER A 1 190 ? -0.297 -11.833 -0.260 1.00 85.88 190 SER A C 1
ATOM 1526 O O . SER A 1 190 ? 0.662 -12.386 -0.809 1.00 85.88 190 SER A O 1
ATOM 1528 N N . GLN A 1 191 ? -1.529 -12.345 -0.308 1.00 87.75 191 GLN A N 1
ATOM 1529 C CA . GLN A 1 191 ? -1.896 -13.390 -1.266 1.00 87.75 191 GLN A CA 1
ATOM 1530 C C . GLN A 1 191 ? -1.719 -12.906 -2.715 1.00 87.75 191 GLN A C 1
ATOM 1532 O O . GLN A 1 191 ? -1.567 -11.705 -2.964 1.00 87.75 191 GLN A O 1
ATOM 1537 N N . GLU A 1 192 ? -1.744 -13.842 -3.660 1.00 86.56 192 GLU A N 1
ATOM 1538 C CA . GLU A 1 192 ? -1.816 -13.522 -5.086 1.00 86.56 192 GLU A CA 1
ATOM 1539 C C . GLU A 1 192 ? -3.256 -13.193 -5.465 1.00 86.56 192 GLU A C 1
ATOM 1541 O O . GLU A 1 192 ? -4.189 -13.935 -5.156 1.00 86.56 192 GLU A O 1
ATOM 1546 N N . PHE A 1 193 ? -3.426 -12.064 -6.135 1.00 82.81 193 PHE A N 1
ATOM 1547 C CA . PHE A 1 193 ? -4.694 -11.613 -6.673 1.00 82.81 193 PHE A CA 1
ATOM 1548 C C . PHE A 1 193 ? -4.705 -11.904 -8.174 1.00 82.81 193 PHE A C 1
ATOM 1550 O O . PHE A 1 193 ? -3.838 -11.391 -8.883 1.00 82.81 193 PHE A O 1
ATOM 1557 N N . PRO A 1 194 ? -5.630 -12.734 -8.681 1.00 83.56 194 PRO A N 1
ATOM 1558 C CA . PRO A 1 194 ? -5.738 -12.976 -10.113 1.00 83.56 194 PRO A CA 1
ATOM 1559 C C . PRO A 1 194 ? -6.177 -11.692 -10.823 1.00 83.56 194 PRO A C 1
ATOM 1561 O O . PRO A 1 194 ? -7.059 -10.983 -10.336 1.00 83.56 194 PRO A O 1
ATOM 1564 N N . MET A 1 195 ? -5.573 -11.405 -11.973 1.00 79.00 195 MET A N 1
ATOM 1565 C CA . MET A 1 195 ? -5.898 -10.228 -12.780 1.00 79.00 195 MET A CA 1
ATOM 1566 C C . MET A 1 195 ? -6.658 -10.655 -14.037 1.00 79.00 195 MET A C 1
ATOM 1568 O O . MET A 1 195 ? -6.411 -11.726 -14.594 1.00 79.00 195 MET A O 1
ATOM 1572 N N . ALA A 1 196 ? -7.610 -9.829 -14.471 1.00 69.75 196 ALA A N 1
ATOM 1573 C CA . ALA A 1 196 ? -8.283 -10.034 -15.746 1.00 69.75 196 ALA A CA 1
ATOM 1574 C C . ALA A 1 196 ? -7.300 -9.695 -16.874 1.00 69.75 196 ALA A C 1
ATOM 1576 O O . ALA A 1 196 ? -6.925 -8.536 -17.035 1.00 69.75 196 ALA A O 1
ATOM 1577 N N . GLN A 1 197 ? -6.867 -10.711 -17.616 1.00 63.97 197 GLN A N 1
ATOM 1578 C CA . GLN A 1 197 ? -6.028 -10.526 -18.797 1.00 63.97 197 GLN A CA 1
ATOM 1579 C C . GLN A 1 197 ? -6.885 -9.963 -19.935 1.00 63.97 197 GLN A C 1
ATOM 1581 O O . GLN A 1 197 ? -8.006 -10.433 -20.148 1.00 63.97 197 GLN A O 1
ATOM 1586 N N . VAL A 1 198 ? -6.367 -8.946 -20.625 1.00 54.53 198 VAL A N 1
ATOM 1587 C CA . VAL A 1 198 ? -7.003 -8.293 -21.781 1.00 54.53 198 VAL A CA 1
ATOM 1588 C C . VAL A 1 198 ? -6.221 -8.636 -23.035 1.00 54.53 198 VAL A C 1
ATOM 1590 O O . VAL A 1 198 ? -4.974 -8.591 -22.955 1.00 54.53 198 VAL A O 1
#

Secondary structure (DSSP, 8-state):
-HHHHHHHHHHHHHHHTTHHHHHHHHH-GGGGG------------------HHHHHHHHHHHHHHHHHHHHHHHHHS----SEEEEEEES--SSTTTT-GGGGG---S--TT---S------SSTTS---EEEEEPS--------------SEE--EEEEES-GGGTTTHHHHTTSS---GGGEEEEEEPPPEE----

InterPro domains:
  IPR055336 F-box protein At4g00755-like [PTHR39741] (13-197)

Sequence (198 aa):
MLCNWFLLTLRFAVIANGLCKQLCVKYFPQLVVVAGVVEPSSRKDSVEIGSSTRMEWEVLERDHRAYACLFQALKAFAVTDCIADTVNASSTDRYPDESIANTLDLRERFLWGYCYWSSKGQSDPDVPESLIYGLNASFSYFQPGLPICSTKCLRFRVGYLKSSTDVKSNLVQFQTEQWVDDKFIWTYTSQEFPMAQV

Solvent-accessible surface area (backbone atoms only — not comparable to full-atom values): 12411 Å² total; per-residue (Å²): 118,68,68,63,55,54,53,52,52,50,51,49,52,43,35,77,67,41,46,38,51,53,50,36,32,71,78,39,63,80,56,66,74,63,88,74,86,82,77,90,72,95,64,91,76,75,92,69,95,67,62,68,71,58,58,52,49,55,49,36,51,50,46,35,51,52,30,44,51,48,42,52,50,61,68,67,50,72,96,56,78,25,62,69,44,77,49,42,47,54,52,47,51,50,73,72,69,22,25,68,66,29,64,70,52,82,66,93,74,55,100,84,63,58,71,37,58,43,60,65,73,65,93,52,85,86,60,82,81,53,77,43,66,38,68,38,97,50,91,54,79,82,74,90,68,85,76,89,45,75,44,69,56,47,67,55,72,44,64,49,69,74,58,83,92,44,67,78,70,41,63,71,53,36,74,45,84,65,68,61,69,86,52,46,46,71,81,43,71,56,69,78,42,79,41,77,67,120

Mean predicted aligned error: 15.19 Å

pLDDT: mean 73.1, std 15.21, range [38.84, 91.06]